Protein AF-H1LU86-F1 (afdb_monomer)

pLDDT: mean 83.43, std 15.0, range [37.62, 96.75]

Radius of gyration: 28.54 Å; Cα contacts (8 Å, |Δi|>4): 243; chains: 1; bounding box: 66×39×77 Å

Nearest PDB structures (foldseek):
  6xyw-assembly1_Av  TM=4.096E-01  e=5.419E-01  Arabidopsis thaliana
  2zyz-assembly1_A  TM=2.878E-01  e=5.193E+00  Pyrobaculum aerophilum

Secondary structure (DSSP, 8-state):
---TTPPP----HHHHHHHHHHHHHHT--HHHHHHHHHHHHHHHH-HHHHHHHHHHHTTHHHHHHHHHHHHTTTT--EEEEEE---EE-TT--EE-HHHHHHHHHHHHHHSSSS---EEE--STT-S-HHHHHHHHHHHHTT--EEEEEEE-SSS-EEEEEEEE--EEEEEEEEE-SS-TTSS-GGG-TT-EEEEEE-

Solvent-accessible surface area (backbone atoms only — not comparable to full-atom values): 11368 Å² total; per-residue (Å²): 134,83,65,95,86,75,82,87,82,89,68,57,71,68,60,48,54,52,51,54,52,51,27,60,77,68,74,48,53,68,67,55,57,52,50,51,51,52,53,51,51,42,46,72,74,39,51,66,61,43,52,54,51,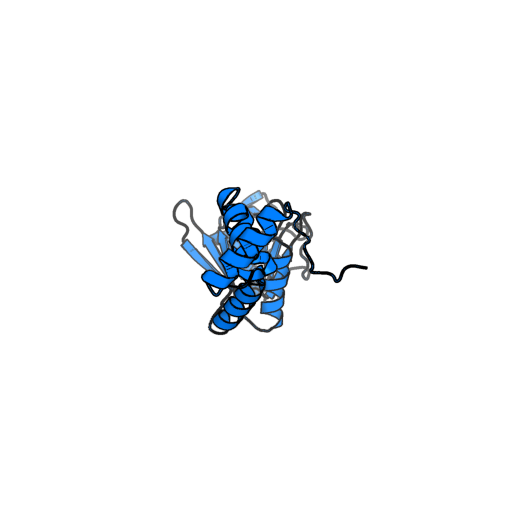50,36,63,74,68,38,46,60,59,50,46,50,52,49,49,57,66,61,42,76,73,74,65,71,46,71,45,83,40,78,44,58,80,46,60,35,79,86,68,47,84,27,49,37,66,54,52,49,48,43,45,55,50,29,23,70,69,56,79,71,75,48,40,51,47,72,42,65,92,42,86,56,28,62,58,66,70,60,44,52,51,54,41,50,37,36,72,74,72,44,62,32,32,37,37,35,22,35,60,97,84,60,79,41,78,77,47,73,47,72,42,75,38,64,50,59,31,64,60,66,39,63,73,89,66,62,92,61,28,47,36,73,52,58,41,98,79,38,62,30,17,27,39,36,52

Structure (mmCIF, N/CA/C/O backbone):
data_AF-H1LU86-F1
#
_entry.id   AF-H1LU86-F1
#
loop_
_atom_site.group_PDB
_atom_site.id
_atom_site.type_symbol
_atom_site.label_atom_id
_atom_site.label_alt_id
_atom_site.label_comp_id
_atom_site.label_asym_id
_atom_site.label_entity_id
_atom_site.label_seq_id
_atom_site.pdbx_PDB_ins_code
_atom_site.Cartn_x
_atom_site.Cartn_y
_atom_site.Cartn_z
_atom_site.occupancy
_atom_site.B_iso_or_equiv
_atom_site.auth_seq_id
_atom_site.auth_comp_id
_atom_site.auth_asym_id
_atom_site.auth_atom_id
_atom_site.pdbx_PDB_model_num
ATOM 1 N N . MET A 1 1 ? -20.030 23.639 40.075 1.00 37.62 1 MET A N 1
ATOM 2 C CA . MET A 1 1 ? -19.478 23.210 38.770 1.00 37.62 1 MET A CA 1
ATOM 3 C C . MET A 1 1 ? -19.462 21.689 38.748 1.00 37.62 1 MET A C 1
ATOM 5 O O . MET A 1 1 ? -18.857 21.099 39.635 1.00 37.62 1 MET A O 1
ATOM 9 N N . GLY A 1 2 ? -20.223 21.062 37.846 1.00 38.69 2 GLY A N 1
ATOM 10 C CA . GLY A 1 2 ? -20.362 19.602 37.781 1.00 38.69 2 GLY A CA 1
ATOM 11 C C . GLY A 1 2 ? -19.073 18.936 37.305 1.00 38.69 2 GLY A C 1
ATOM 12 O O . GLY A 1 2 ? -18.430 19.428 36.381 1.00 38.69 2 GLY A O 1
ATOM 13 N N . ARG A 1 3 ? -18.682 17.835 37.956 1.00 38.38 3 ARG A N 1
ATOM 14 C CA . ARG A 1 3 ? -17.531 17.024 37.539 1.00 38.38 3 ARG A CA 1
ATOM 15 C C . ARG A 1 3 ? -17.800 16.465 36.131 1.00 38.38 3 ARG A C 1
ATOM 17 O O . ARG A 1 3 ? -18.908 15.969 35.906 1.00 38.38 3 ARG A O 1
ATOM 24 N N . PRO A 1 4 ? -16.830 16.510 35.200 1.00 40.41 4 PRO A N 1
ATOM 25 C CA . PRO A 1 4 ? -16.982 15.880 33.893 1.00 40.41 4 PRO A CA 1
ATOM 26 C C . PRO A 1 4 ? -17.178 14.383 34.142 1.00 40.41 4 PRO A C 1
ATOM 28 O O . PRO A 1 4 ? -16.274 13.776 34.706 1.00 40.41 4 PRO A O 1
ATOM 31 N N . SER A 1 5 ? -18.374 13.852 33.839 1.00 51.59 5 SER A N 1
ATOM 32 C CA . SER A 1 5 ? -18.866 12.448 33.941 1.00 51.59 5 SER A CA 1
ATOM 33 C C . SER A 1 5 ? -20.214 12.290 34.671 1.00 51.59 5 SER A C 1
ATOM 35 O O . SER A 1 5 ? -20.722 11.175 34.741 1.00 51.59 5 SER A O 1
ATOM 37 N N . HIS A 1 6 ? -20.813 13.342 35.243 1.00 52.12 6 HIS A N 1
ATOM 38 C CA . HIS A 1 6 ? -22.098 13.204 35.948 1.00 52.12 6 HIS A CA 1
ATOM 39 C C . HIS A 1 6 ? -23.295 13.486 35.029 1.00 52.12 6 HIS A C 1
ATOM 41 O O . HIS A 1 6 ? -23.442 14.598 34.523 1.00 52.12 6 HIS A O 1
ATOM 47 N N . MET A 1 7 ? -24.154 12.482 34.831 1.00 64.75 7 MET A N 1
ATOM 48 C CA . MET A 1 7 ? -25.437 12.618 34.141 1.00 64.75 7 MET A CA 1
ATOM 49 C C . MET A 1 7 ? -26.547 12.732 35.186 1.00 64.75 7 MET A C 1
ATOM 51 O O . MET A 1 7 ? -26.728 11.823 35.994 1.00 64.75 7 MET A O 1
ATOM 55 N N . SER A 1 8 ? -27.282 13.843 35.177 1.00 68.44 8 SER A N 1
ATOM 56 C CA . SER A 1 8 ? -28.453 14.030 36.038 1.00 68.44 8 SER A CA 1
ATOM 57 C C . SER A 1 8 ? -29.708 13.625 35.274 1.00 68.44 8 SER A C 1
ATOM 59 O O . SER A 1 8 ? -30.039 14.244 34.265 1.00 68.44 8 SER A O 1
ATOM 61 N N . ILE A 1 9 ? -30.404 12.598 35.756 1.00 70.06 9 ILE A N 1
ATOM 62 C CA . ILE A 1 9 ? -31.686 12.145 35.205 1.00 70.06 9 ILE A CA 1
ATOM 63 C C . ILE A 1 9 ? -32.784 12.587 36.169 1.00 70.06 9 ILE A C 1
ATOM 65 O O . ILE A 1 9 ? -32.687 12.340 37.371 1.00 70.06 9 ILE A O 1
ATOM 69 N N . TYR A 1 10 ? -33.808 13.264 35.650 1.00 76.19 10 TYR A N 1
ATOM 70 C CA . TYR A 1 10 ? -34.951 13.708 36.442 1.00 76.19 10 TYR A CA 1
ATOM 71 C C . TYR A 1 10 ? -36.086 12.685 36.358 1.00 76.19 10 TYR A C 1
ATOM 73 O O . TYR A 1 10 ? -36.503 12.299 35.268 1.00 76.19 10 TYR A O 1
ATOM 81 N N . ALA A 1 11 ? -36.596 12.285 37.516 1.00 78.00 11 ALA A N 1
ATOM 82 C CA . ALA A 1 11 ? -37.845 11.553 37.686 1.00 78.00 11 ALA A CA 1
ATOM 83 C C . ALA A 1 11 ? -38.614 12.199 38.843 1.00 78.00 11 ALA A C 1
ATOM 85 O O . ALA A 1 11 ? -37.998 12.837 39.701 1.00 78.00 11 ALA A O 1
ATOM 86 N N . ASP A 1 12 ? -39.935 12.050 38.883 1.00 89.69 12 ASP A N 1
ATOM 87 C CA . ASP A 1 12 ? -40.716 12.519 40.026 1.00 89.69 12 ASP A CA 1
ATOM 88 C C . ASP A 1 12 ? -40.320 11.774 41.314 1.00 89.69 12 ASP A C 1
ATOM 90 O O . ASP A 1 12 ? -39.793 10.658 41.282 1.00 89.69 12 ASP A O 1
ATOM 94 N N . GLU A 1 13 ? -40.567 12.405 42.461 1.00 87.50 13 GLU A N 1
ATOM 95 C CA . GLU A 1 13 ? -40.124 11.915 43.772 1.00 87.50 13 GLU A CA 1
ATOM 96 C C . GLU A 1 13 ? -40.630 10.498 44.080 1.00 87.50 13 GLU A C 1
ATOM 98 O O . GLU A 1 13 ? -39.886 9.668 44.604 1.00 87.50 13 GLU A O 1
ATOM 103 N N . ARG A 1 14 ? -41.871 10.186 43.691 1.00 91.62 14 ARG A N 1
ATOM 104 C CA . ARG A 1 14 ? -42.466 8.867 43.919 1.00 91.62 14 ARG A CA 1
ATOM 105 C C . ARG A 1 14 ? -41.764 7.802 43.084 1.00 91.62 14 ARG A C 1
ATOM 107 O O . ARG A 1 14 ? -41.440 6.735 43.600 1.00 91.62 14 ARG A O 1
ATOM 114 N N . THR A 1 15 ? -41.493 8.088 41.815 1.00 89.62 15 THR A N 1
ATOM 115 C CA . THR A 1 15 ? -40.751 7.176 40.935 1.00 89.62 15 THR A CA 1
ATOM 116 C C . THR A 1 15 ? -39.322 6.949 41.429 1.00 89.62 15 THR A C 1
ATOM 118 O O . THR A 1 15 ? -38.844 5.815 41.397 1.00 89.62 15 THR A O 1
ATOM 121 N N . GLN A 1 16 ? -38.653 7.985 41.950 1.00 87.12 16 GLN A N 1
ATOM 122 C CA . GLN A 1 16 ? -37.324 7.837 42.556 1.00 87.12 16 GLN A CA 1
ATOM 123 C C . GLN A 1 16 ? -37.356 6.900 43.769 1.00 87.12 16 GLN A C 1
ATOM 125 O O . GLN A 1 16 ? -36.546 5.980 43.847 1.00 87.12 16 GLN A O 1
ATOM 130 N N . GLN A 1 17 ? -38.320 7.075 44.677 1.00 91.19 17 GLN A N 1
ATOM 131 C CA . GLN A 1 17 ? -38.469 6.205 45.850 1.00 91.19 17 GLN A CA 1
ATOM 132 C C . GLN A 1 17 ? -38.725 4.742 45.454 1.00 91.19 17 GLN A C 1
ATOM 134 O O . GLN A 1 17 ? -38.088 3.836 45.992 1.00 91.19 17 GLN A O 1
ATOM 139 N N . ILE A 1 18 ? -39.589 4.503 44.461 1.00 93.38 18 ILE A N 1
ATOM 140 C CA . ILE A 1 18 ? -39.862 3.152 43.947 1.00 93.38 18 ILE A CA 1
ATOM 141 C C . ILE A 1 18 ? -38.599 2.529 43.338 1.00 93.38 18 ILE A C 1
ATOM 143 O O . ILE A 1 18 ? -38.289 1.367 43.602 1.00 93.38 18 ILE A O 1
ATOM 147 N N . PHE A 1 19 ? -37.850 3.282 42.531 1.00 90.69 19 PHE A N 1
ATOM 148 C CA . PHE A 1 19 ? -36.623 2.787 41.905 1.00 90.69 19 PHE A CA 1
ATOM 149 C C . PHE A 1 19 ? -35.525 2.475 42.937 1.00 90.69 19 PHE A C 1
ATOM 151 O O . PHE A 1 19 ? -34.787 1.491 42.810 1.00 90.69 19 PHE A O 1
ATOM 158 N N . ASP A 1 20 ? -35.448 3.271 44.001 1.00 89.50 20 ASP A N 1
ATOM 159 C CA . ASP A 1 20 ? -34.530 3.067 45.118 1.00 89.50 20 ASP A CA 1
ATOM 160 C C . ASP A 1 20 ? -34.816 1.769 45.871 1.00 89.50 20 ASP A C 1
ATOM 162 O O . ASP A 1 20 ? -33.895 1.007 46.173 1.00 89.50 20 ASP A O 1
ATOM 166 N N . GLU A 1 21 ? -36.084 1.488 46.159 1.00 94.69 21 GLU A N 1
ATOM 167 C CA . GLU A 1 21 ? -36.487 0.219 46.763 1.00 94.69 21 GLU A CA 1
ATOM 168 C C . GLU A 1 21 ? -36.267 -0.954 45.808 1.00 94.69 21 GLU A C 1
ATOM 170 O O . GLU A 1 21 ? -35.717 -1.981 46.208 1.00 94.69 21 GLU A O 1
ATOM 175 N N . PHE A 1 22 ? -36.613 -0.791 44.530 1.00 94.19 22 PHE A N 1
ATOM 176 C CA . PHE A 1 22 ? -36.438 -1.826 43.514 1.00 94.19 22 PHE A CA 1
ATOM 177 C C . PHE A 1 22 ? -34.978 -2.278 43.397 1.00 94.19 22 PHE A C 1
ATOM 179 O O . PHE A 1 22 ? -34.686 -3.476 43.434 1.00 94.19 22 PHE A O 1
ATOM 186 N N . THR A 1 23 ? -34.047 -1.326 43.294 1.00 91.94 23 THR A N 1
ATOM 187 C CA . THR A 1 23 ? -32.608 -1.617 43.182 1.00 91.94 23 THR A CA 1
ATOM 188 C C . THR A 1 23 ? -32.059 -2.277 44.448 1.00 91.94 23 THR A C 1
ATOM 190 O O . THR A 1 23 ? -31.307 -3.248 44.341 1.00 91.94 23 THR A O 1
ATOM 193 N N . LYS A 1 24 ? -32.513 -1.851 45.639 1.00 92.44 24 LYS A N 1
ATOM 194 C CA . LYS A 1 24 ? -32.191 -2.509 46.919 1.00 92.44 24 LYS A CA 1
ATOM 195 C C . LYS A 1 24 ? -32.675 -3.958 46.966 1.00 92.44 24 LYS A C 1
ATOM 197 O O . LYS A 1 24 ? -31.888 -4.839 47.296 1.00 92.44 24 LYS A O 1
ATOM 202 N N . VAL A 1 25 ? -33.935 -4.216 46.609 1.00 95.06 25 VAL A N 1
ATOM 203 C CA . VAL A 1 25 ? -34.523 -5.570 46.597 1.00 95.06 25 VAL A CA 1
ATOM 204 C C . VAL A 1 25 ? -33.797 -6.483 45.608 1.00 95.06 25 VAL A C 1
ATOM 206 O O . VAL A 1 25 ? -33.591 -7.661 45.886 1.00 95.06 25 VAL A O 1
ATOM 209 N N . LYS A 1 26 ? -33.389 -5.948 44.454 1.00 90.88 26 LYS A N 1
ATOM 210 C CA . LYS A 1 26 ? -32.644 -6.695 43.432 1.00 90.88 26 LYS A CA 1
ATOM 211 C C . LYS A 1 26 ? -31.149 -6.833 43.724 1.00 90.88 26 LYS A C 1
ATOM 213 O O . LYS A 1 26 ? -30.484 -7.579 43.012 1.00 90.88 26 LYS A O 1
ATOM 218 N N . GLY A 1 27 ? -30.623 -6.151 44.742 1.00 88.75 27 GLY A N 1
ATOM 219 C CA . GLY A 1 27 ? -29.203 -6.193 45.091 1.00 88.75 27 GLY A CA 1
ATOM 220 C C . GLY A 1 27 ? -28.288 -5.570 44.031 1.00 88.75 27 GLY A C 1
ATOM 221 O O . GLY A 1 27 ? -27.123 -5.945 43.937 1.00 88.75 27 GLY A O 1
ATOM 222 N N . ILE A 1 28 ? -28.801 -4.637 43.224 1.00 86.81 28 ILE A N 1
ATOM 223 C CA . ILE A 1 28 ? -28.042 -3.953 42.169 1.00 86.81 28 ILE A CA 1
ATOM 224 C C . ILE A 1 28 ? -27.894 -2.469 42.487 1.00 86.81 28 ILE A C 1
ATOM 226 O O . ILE A 1 28 ? -28.696 -1.881 43.211 1.00 86.81 28 ILE A O 1
ATOM 230 N N . THR A 1 29 ? -26.870 -1.830 41.926 1.00 85.56 29 THR A N 1
ATOM 231 C CA . THR A 1 29 ? -26.693 -0.383 42.095 1.00 85.56 29 THR A CA 1
ATOM 232 C C . THR A 1 29 ? -27.576 0.389 41.115 1.00 85.56 29 THR A C 1
ATOM 234 O O . THR A 1 29 ? -27.797 -0.051 39.984 1.00 85.56 29 THR A O 1
ATOM 237 N N . LYS A 1 30 ? -28.027 1.589 41.506 1.00 84.00 30 LYS A N 1
ATOM 238 C CA . LYS A 1 30 ? -28.753 2.500 40.603 1.00 84.00 30 LYS A CA 1
ATOM 239 C C . LYS A 1 30 ? -27.952 2.800 39.332 1.00 84.00 30 LYS A C 1
ATOM 241 O O . LYS A 1 30 ? -28.517 2.833 38.247 1.00 84.00 30 LYS A O 1
ATOM 246 N N . SER A 1 31 ? -26.633 2.975 39.457 1.00 77.31 31 SER A N 1
ATOM 247 C CA . SER A 1 31 ? -25.730 3.197 38.321 1.00 77.31 31 SER A CA 1
ATOM 248 C C . SER A 1 31 ? -25.711 2.026 37.344 1.00 77.31 31 SER A C 1
ATOM 250 O O . SER A 1 31 ? -25.726 2.261 36.140 1.00 77.31 31 SER A O 1
ATOM 252 N N . THR A 1 32 ? -25.724 0.784 37.839 1.00 78.19 32 THR A N 1
ATOM 253 C CA . THR A 1 32 ? -25.806 -0.418 36.994 1.00 78.19 32 THR A CA 1
ATOM 254 C C . THR A 1 32 ? -27.111 -0.416 36.205 1.00 78.19 32 THR A C 1
ATOM 256 O O . THR A 1 32 ? -27.078 -0.434 34.979 1.00 78.19 32 THR A O 1
ATOM 259 N N . ALA A 1 33 ? -28.246 -0.273 36.895 1.00 84.56 33 ALA A N 1
ATOM 260 C CA . ALA A 1 33 ? -29.564 -0.277 36.264 1.00 84.56 33 ALA A CA 1
ATOM 261 C C . ALA A 1 33 ? -29.735 0.850 35.224 1.00 84.56 33 ALA A C 1
ATOM 263 O O . ALA A 1 33 ? -30.273 0.624 34.142 1.00 84.56 33 ALA A O 1
ATOM 264 N N . LEU A 1 34 ? -29.242 2.059 35.518 1.00 84.81 34 LEU A N 1
ATOM 265 C CA . LEU A 1 34 ? -29.284 3.183 34.577 1.00 84.81 34 LEU A CA 1
ATOM 266 C C . LEU A 1 34 ? -28.363 2.972 33.371 1.00 84.81 34 LEU A C 1
ATOM 268 O O . LEU A 1 34 ? -28.740 3.313 32.253 1.00 84.81 34 LEU A O 1
ATOM 272 N N . THR A 1 35 ? -27.177 2.399 33.579 1.00 81.56 35 THR A N 1
ATOM 273 C CA . THR A 1 35 ? -26.250 2.089 32.481 1.00 81.56 35 THR A CA 1
ATOM 274 C C . THR A 1 35 ? -26.873 1.068 31.535 1.00 81.56 35 THR A C 1
ATOM 276 O O . THR A 1 35 ? -26.916 1.302 30.330 1.00 81.56 35 THR A O 1
ATOM 279 N N . GLU A 1 36 ? -27.434 -0.015 32.074 1.00 83.88 36 GLU A N 1
ATOM 280 C CA . GLU A 1 36 ? -28.131 -1.039 31.290 1.00 83.88 36 GLU A CA 1
ATOM 281 C C . GLU A 1 36 ? -29.323 -0.454 30.521 1.00 83.88 36 GLU A C 1
ATOM 283 O O . GLU A 1 36 ? -29.486 -0.726 29.333 1.00 83.88 36 GLU A O 1
ATOM 288 N N . MET A 1 37 ? -30.119 0.413 31.159 1.00 88.06 37 MET A N 1
ATOM 289 C CA . MET A 1 37 ? -31.234 1.102 30.503 1.00 88.06 37 MET A CA 1
ATOM 290 C C . MET A 1 37 ? -30.765 1.948 29.309 1.00 88.06 37 MET A C 1
ATOM 292 O O . MET A 1 37 ? -31.387 1.907 28.246 1.00 88.06 37 MET A O 1
ATOM 296 N N . LEU A 1 38 ? -29.666 2.697 29.461 1.00 85.56 38 LEU A N 1
ATOM 297 C CA . LEU A 1 38 ? -29.086 3.501 28.382 1.00 85.56 38 LEU A CA 1
ATO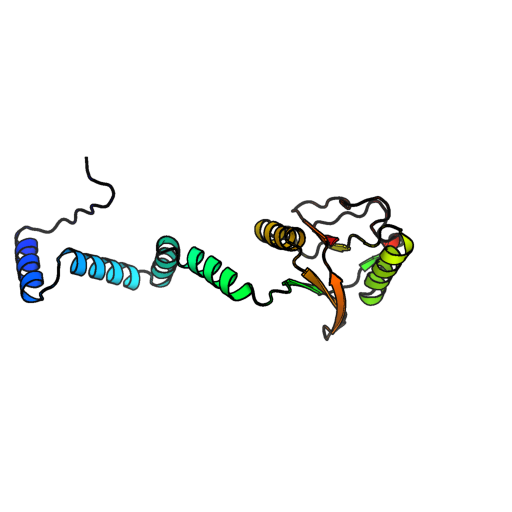M 298 C C . LEU A 1 38 ? -28.588 2.622 27.227 1.00 85.56 38 LEU A C 1
ATOM 300 O O . LEU A 1 38 ? -28.845 2.940 26.066 1.00 85.56 38 LEU A O 1
ATOM 304 N N . GLU A 1 39 ? -27.908 1.510 27.526 1.00 86.12 39 GLU A N 1
ATOM 305 C CA . GLU A 1 39 ? -27.450 0.559 26.506 1.00 86.12 39 GLU A CA 1
ATOM 306 C C . GLU A 1 39 ? -28.621 -0.063 25.740 1.00 86.12 39 GLU A C 1
ATOM 308 O O . GLU A 1 39 ? -28.600 -0.084 24.509 1.00 86.12 39 GLU A O 1
ATOM 313 N N . ILE A 1 40 ? -29.666 -0.509 26.444 1.00 90.25 40 ILE A N 1
ATOM 314 C CA . ILE A 1 40 ? -30.872 -1.083 25.834 1.00 90.25 40 ILE A CA 1
ATOM 315 C C . ILE A 1 40 ? -31.569 -0.050 24.948 1.00 90.25 40 ILE A C 1
ATOM 317 O O . ILE A 1 40 ? -31.926 -0.366 23.812 1.00 90.2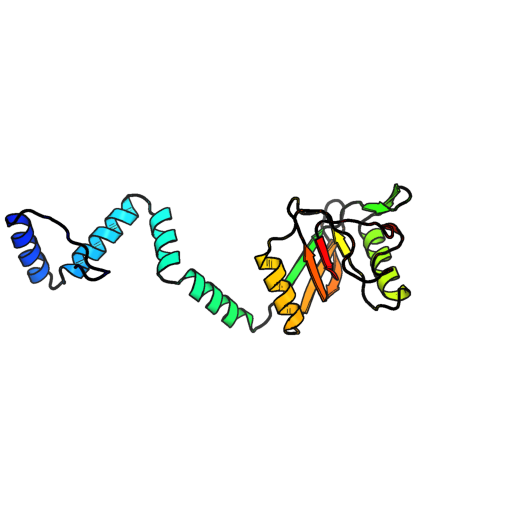5 40 ILE A O 1
ATOM 321 N N . TYR A 1 41 ? -31.721 1.190 25.425 1.00 91.44 41 TYR A N 1
ATOM 322 C CA . TYR A 1 41 ? -32.306 2.270 24.636 1.00 91.44 41 TYR A CA 1
ATOM 323 C C . TYR A 1 41 ? -31.522 2.492 23.337 1.00 91.44 41 TYR A C 1
ATOM 325 O O . TYR A 1 41 ? -32.101 2.406 22.254 1.00 91.44 41 TYR A O 1
ATOM 333 N N . MET A 1 42 ? -30.201 2.685 23.414 1.00 92.88 42 MET A N 1
ATOM 334 C CA . MET A 1 42 ? -29.362 2.911 22.230 1.00 92.88 42 MET A CA 1
ATOM 335 C C . MET A 1 42 ? -29.392 1.728 21.253 1.00 92.88 42 MET A C 1
ATOM 337 O O . MET A 1 42 ? -29.537 1.932 20.049 1.00 92.88 42 MET A O 1
ATOM 341 N N . LEU A 1 43 ? -29.318 0.494 21.763 1.00 89.38 43 LEU A N 1
ATOM 342 C CA . LEU A 1 43 ? -29.419 -0.723 20.954 1.00 89.38 43 LEU A CA 1
ATOM 343 C C . LEU A 1 43 ? -30.767 -0.844 20.240 1.00 89.38 43 LEU A C 1
ATOM 345 O O . LEU A 1 43 ? -30.808 -1.301 19.098 1.00 89.38 43 LEU A O 1
ATOM 349 N N . SER A 1 44 ? -31.853 -0.463 20.915 1.00 90.75 44 SER A N 1
ATOM 350 C CA . SER A 1 44 ? -33.209 -0.540 20.367 1.00 90.75 44 SER A CA 1
ATOM 351 C C . SER A 1 44 ? -33.475 0.497 19.274 1.00 90.75 44 SER A C 1
ATOM 353 O O . SER A 1 44 ? -34.240 0.215 18.357 1.00 90.75 44 SER A O 1
ATOM 355 N N . GLN A 1 45 ? -32.834 1.669 19.351 1.00 94.56 45 GLN A N 1
ATOM 356 C CA . GLN A 1 45 ? -32.998 2.750 18.376 1.00 94.56 45 GLN A CA 1
ATOM 357 C C . GLN A 1 45 ? -32.142 2.525 17.129 1.00 94.56 45 GLN A C 1
ATOM 359 O O . GLN A 1 45 ? -32.649 2.544 16.012 1.00 94.56 45 GLN A O 1
ATOM 364 N N . ASP A 1 46 ? -30.842 2.289 17.315 1.00 93.12 46 ASP A N 1
ATOM 365 C CA . ASP A 1 46 ? -29.918 2.019 16.218 1.00 93.12 46 ASP A CA 1
ATOM 366 C C . ASP A 1 46 ? -28.756 1.152 16.703 1.00 93.12 46 ASP A C 1
ATOM 368 O O . ASP A 1 46 ? -27.712 1.613 17.181 1.00 93.12 46 ASP A O 1
ATOM 372 N N . LYS A 1 47 ? -28.938 -0.156 16.524 1.00 91.12 47 LYS A N 1
ATOM 373 C CA . LYS A 1 47 ? -27.925 -1.153 16.850 1.00 91.12 47 LYS A CA 1
ATOM 374 C C . LYS A 1 47 ? -26.602 -0.906 16.119 1.00 91.12 47 LYS A C 1
ATOM 376 O O . LYS A 1 47 ? -25.552 -1.171 16.701 1.00 91.12 47 LYS A O 1
ATOM 381 N N . LYS A 1 48 ? -26.621 -0.464 14.855 1.00 90.56 48 LYS A N 1
ATOM 382 C CA . LYS A 1 48 ? -25.384 -0.293 14.074 1.00 90.56 48 LYS A CA 1
ATOM 383 C C . LYS A 1 48 ? -24.580 0.874 14.629 1.00 90.56 48 LYS A C 1
ATOM 385 O O . LYS A 1 48 ? -23.419 0.683 14.989 1.00 90.56 48 LYS A O 1
ATOM 390 N N . LEU A 1 49 ? -25.228 2.024 14.792 1.00 91.25 49 LEU A N 1
ATOM 391 C CA . LEU A 1 49 ? -24.603 3.230 15.325 1.00 91.25 49 LEU A CA 1
ATOM 392 C C . LEU A 1 49 ? -24.052 3.015 16.740 1.00 91.25 49 LEU A C 1
ATOM 394 O O . LEU A 1 49 ? -22.910 3.379 17.022 1.00 91.25 49 LEU A O 1
ATOM 398 N N . TYR A 1 50 ? -24.823 2.375 17.627 1.00 90.88 50 TYR A N 1
ATOM 399 C CA . TYR A 1 50 ? -24.362 2.085 18.986 1.00 90.88 50 TYR A CA 1
ATOM 400 C C . TYR A 1 50 ? -23.096 1.217 18.995 1.00 90.88 50 TYR A C 1
ATOM 402 O O . TYR A 1 50 ? -22.144 1.521 19.713 1.00 90.88 50 TYR A O 1
ATOM 410 N N . ILE A 1 51 ? -23.045 0.161 18.175 1.00 85.88 51 ILE A N 1
ATOM 411 C CA . ILE A 1 51 ? -21.875 -0.723 18.097 1.00 85.88 51 ILE A CA 1
ATOM 412 C C . ILE A 1 51 ? -20.653 0.007 17.525 1.00 85.88 51 ILE A C 1
ATOM 414 O O . ILE A 1 51 ? -19.545 -0.203 18.019 1.00 85.88 51 ILE A O 1
ATOM 418 N N . GLU A 1 52 ? -20.823 0.871 16.524 1.00 87.38 52 GLU A N 1
ATOM 419 C CA . GLU A 1 52 ? -19.728 1.682 15.974 1.00 87.38 52 GLU A CA 1
ATOM 420 C C . GLU A 1 52 ? -19.150 2.649 17.013 1.00 87.38 52 GLU A C 1
ATOM 422 O O . GLU A 1 52 ? -17.934 2.692 17.219 1.00 87.38 52 GLU A O 1
ATOM 427 N N . LEU A 1 53 ? -20.012 3.371 17.732 1.00 85.75 53 LEU A N 1
ATOM 428 C CA . LEU A 1 53 ? -19.586 4.274 18.801 1.00 85.75 53 LEU A CA 1
ATOM 429 C C . LEU A 1 53 ? -18.926 3.502 19.949 1.00 85.75 53 LEU A C 1
ATOM 431 O O . LEU A 1 53 ? -17.858 3.900 20.416 1.00 85.75 53 LEU A O 1
ATOM 435 N N . LYS A 1 54 ? -19.489 2.359 20.358 1.00 83.81 54 LYS A N 1
ATOM 436 C CA . LYS A 1 54 ? -18.906 1.502 21.401 1.00 83.81 54 LYS A CA 1
ATOM 437 C C . LYS A 1 54 ? -17.496 1.046 21.010 1.00 83.81 54 LYS A C 1
ATOM 439 O O . LYS A 1 54 ? -16.572 1.193 21.805 1.00 83.81 54 LYS A O 1
ATOM 444 N N . LYS A 1 55 ? -17.291 0.585 19.771 1.00 79.31 55 LYS A N 1
ATOM 445 C CA . LYS A 1 55 ? -15.961 0.203 19.255 1.00 79.31 55 LYS A CA 1
ATOM 446 C C . LYS A 1 55 ? -14.962 1.362 19.256 1.00 79.31 55 LYS A C 1
ATOM 448 O O . LYS A 1 55 ? -13.803 1.163 19.617 1.00 79.31 55 LYS A O 1
ATOM 453 N N . LYS A 1 56 ? -15.411 2.566 18.887 1.00 80.44 56 LYS A N 1
ATOM 454 C CA . LYS A 1 56 ? -14.585 3.781 18.870 1.00 80.44 56 LYS A CA 1
ATOM 455 C C . LYS A 1 56 ? -14.126 4.193 20.273 1.00 80.44 56 LYS A C 1
ATOM 457 O O . LYS A 1 56 ? -12.952 4.494 20.458 1.00 80.44 56 LYS A O 1
ATOM 462 N N . TYR A 1 57 ? -15.035 4.215 21.251 1.00 74.81 57 TYR A N 1
ATOM 463 C CA . TYR A 1 57 ? -14.755 4.737 22.597 1.00 74.81 57 TYR A CA 1
ATOM 464 C C . TYR A 1 57 ? -14.137 3.718 23.554 1.00 74.81 57 TYR A C 1
ATOM 466 O O . TYR A 1 57 ? -13.386 4.114 24.439 1.00 74.81 57 TYR A O 1
ATOM 474 N N . HIS A 1 58 ? -14.380 2.419 23.365 1.00 64.38 58 HIS A N 1
ATOM 475 C CA . HIS A 1 58 ? -13.702 1.379 24.148 1.00 64.38 58 HIS A CA 1
ATOM 476 C C . HIS A 1 58 ? -12.272 1.099 23.670 1.00 64.38 58 HIS A C 1
ATOM 478 O O . HIS A 1 58 ? -11.668 0.129 24.108 1.00 64.38 58 HIS A O 1
ATOM 484 N N . GLY A 1 59 ? -11.736 1.899 22.741 1.00 59.31 59 GLY A N 1
ATOM 485 C CA . GLY A 1 59 ? -10.399 1.687 22.198 1.00 59.31 59 GLY A CA 1
ATOM 486 C C . GLY A 1 59 ? -10.259 0.373 21.433 1.00 59.31 59 GLY A C 1
ATOM 487 O O . GLY A 1 59 ? -9.155 0.058 21.020 1.00 59.31 59 GLY A O 1
ATOM 488 N N . VAL A 1 60 ? -11.348 -0.365 21.183 1.00 60.38 60 VAL A N 1
ATOM 489 C CA . VAL A 1 60 ? -11.313 -1.682 20.533 1.00 60.38 60 VAL A CA 1
ATOM 490 C C . VAL A 1 60 ? -10.692 -1.577 19.151 1.00 60.38 60 VAL A C 1
ATOM 492 O O . VAL A 1 60 ? -9.977 -2.478 18.760 1.00 60.38 60 VAL A O 1
ATOM 495 N N . GLU A 1 61 ? -10.885 -0.481 18.416 1.00 57.41 61 GLU A N 1
ATOM 496 C CA . GLU A 1 61 ? -10.199 -0.292 17.129 1.00 57.41 61 GLU A CA 1
ATOM 497 C C . GLU A 1 61 ? -8.695 -0.004 17.288 1.00 57.41 61 GLU A C 1
ATOM 499 O O . GLU A 1 61 ? -7.899 -0.426 16.454 1.00 57.41 61 GLU A O 1
ATOM 504 N N . VAL A 1 62 ? -8.278 0.659 18.370 1.00 59.88 62 VAL A N 1
ATOM 505 C CA . VAL A 1 62 ? -6.858 0.919 18.673 1.00 59.88 62 VAL A CA 1
ATOM 506 C C . VAL A 1 62 ? -6.179 -0.349 19.193 1.00 59.88 62 VAL A C 1
ATOM 508 O O . VAL A 1 62 ? -5.105 -0.706 18.726 1.00 59.88 62 VAL A O 1
ATOM 511 N N . GLU A 1 63 ? -6.827 -1.077 20.098 1.00 54.03 63 GLU A N 1
ATOM 512 C CA . GLU A 1 63 ? -6.367 -2.361 20.620 1.00 54.03 63 GLU A CA 1
ATOM 513 C C . GLU A 1 63 ? -6.421 -3.455 19.561 1.00 54.03 63 GLU A C 1
ATOM 515 O O . GLU A 1 63 ? -5.514 -4.268 19.504 1.00 54.03 63 GLU A O 1
ATOM 520 N N . LYS A 1 64 ? -7.417 -3.463 18.670 1.00 56.12 64 LYS A N 1
ATOM 521 C CA . LYS A 1 64 ? -7.459 -4.370 17.518 1.00 56.12 64 LYS A CA 1
ATOM 522 C C . LYS A 1 64 ? -6.328 -4.055 16.550 1.00 56.12 64 LYS A C 1
ATOM 524 O O . LYS A 1 64 ? -5.676 -4.990 16.110 1.00 56.12 64 LYS A O 1
ATOM 529 N N . LYS A 1 65 ? -6.032 -2.780 16.271 1.00 51.94 65 LYS A N 1
ATOM 530 C CA . LYS A 1 65 ? -4.829 -2.397 15.512 1.00 51.94 65 LYS A CA 1
ATOM 531 C C . LYS A 1 65 ? -3.547 -2.850 16.221 1.00 51.94 65 LYS A C 1
ATOM 533 O O . LYS A 1 65 ? -2.692 -3.439 15.575 1.00 51.94 65 LYS A O 1
ATOM 538 N N . ALA A 1 66 ? -3.442 -2.669 17.537 1.00 51.03 66 ALA A N 1
ATOM 539 C CA . ALA A 1 66 ? -2.276 -3.084 18.321 1.00 51.03 66 ALA A CA 1
ATOM 540 C C . ALA A 1 66 ? -2.138 -4.618 18.459 1.00 51.03 66 ALA A C 1
ATOM 542 O O . ALA A 1 66 ? -1.027 -5.140 18.511 1.00 51.03 66 ALA A O 1
ATOM 543 N N . LEU A 1 67 ? -3.250 -5.358 18.507 1.00 47.56 67 LEU A N 1
ATOM 544 C CA . LEU A 1 67 ? -3.292 -6.823 18.542 1.00 47.56 67 LEU A CA 1
ATOM 545 C C . LEU A 1 67 ? -3.019 -7.423 17.163 1.00 47.56 67 LEU A C 1
ATOM 547 O O . LEU A 1 67 ? -2.274 -8.393 17.087 1.00 47.56 67 LEU A O 1
ATOM 551 N N . ILE A 1 68 ? -3.551 -6.833 16.088 1.00 52.03 68 ILE A N 1
ATOM 552 C CA . ILE A 1 68 ? -3.171 -7.168 14.708 1.00 52.03 68 ILE A CA 1
ATOM 553 C C . ILE A 1 68 ? -1.662 -6.953 14.545 1.00 52.03 68 ILE A C 1
ATOM 555 O O . ILE A 1 68 ? -0.962 -7.908 14.241 1.00 52.03 68 ILE A O 1
ATOM 559 N N . GLN A 1 69 ? -1.132 -5.787 14.932 1.00 46.62 69 GL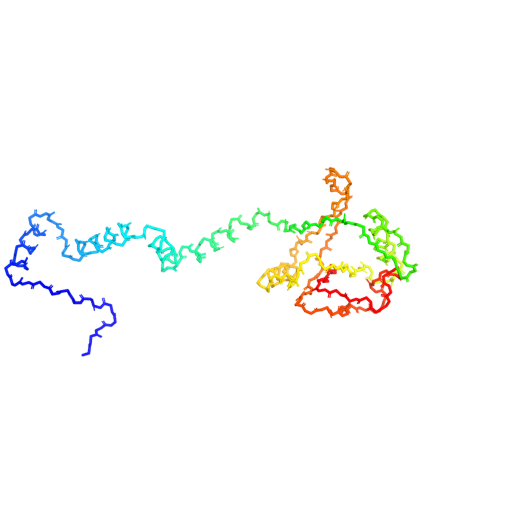N A N 1
ATOM 560 C CA . GLN A 1 69 ? 0.311 -5.511 14.910 1.00 46.62 69 GLN A CA 1
ATOM 561 C C . GLN A 1 69 ? 1.143 -6.512 15.726 1.00 46.62 69 GLN A C 1
ATOM 563 O O . GLN A 1 69 ? 2.212 -6.904 15.280 1.00 46.62 69 GLN A O 1
ATOM 568 N N . ARG A 1 70 ? 0.681 -6.955 16.908 1.00 43.88 70 ARG A N 1
ATOM 569 C CA . ARG A 1 70 ? 1.389 -7.961 17.730 1.00 43.88 70 ARG A CA 1
ATOM 570 C C . ARG A 1 70 ? 1.304 -9.383 17.177 1.00 43.88 70 ARG A C 1
ATOM 572 O O . ARG A 1 70 ? 2.199 -10.179 17.451 1.00 43.88 70 ARG A O 1
ATOM 579 N N . THR A 1 71 ? 0.244 -9.710 16.444 1.00 40.47 71 THR A N 1
ATOM 580 C CA . THR A 1 71 ? 0.069 -11.034 15.825 1.00 40.47 71 THR A CA 1
ATOM 581 C C . THR A 1 71 ? 0.799 -11.107 14.474 1.00 40.47 71 THR A C 1
ATOM 583 O O . THR A 1 71 ? 1.336 -12.160 14.141 1.00 40.47 71 THR A O 1
ATOM 586 N N . ASP A 1 72 ? 0.943 -9.971 13.781 1.00 42.16 72 ASP A N 1
ATOM 587 C CA . ASP A 1 72 ? 1.630 -9.816 12.485 1.00 42.16 72 ASP A CA 1
ATOM 588 C C . ASP A 1 72 ? 3.166 -9.768 12.569 1.00 42.16 72 ASP A C 1
ATOM 590 O O . ASP A 1 72 ? 3.840 -9.882 11.546 1.00 42.16 72 ASP A O 1
ATOM 594 N N . ILE A 1 73 ? 3.760 -9.708 13.773 1.00 46.16 73 ILE A N 1
ATOM 595 C CA . ILE A 1 73 ? 5.225 -9.856 13.961 1.00 46.16 73 ILE A CA 1
ATOM 596 C C . ILE A 1 73 ? 5.711 -11.223 13.433 1.00 46.16 73 ILE A C 1
ATOM 598 O O . ILE A 1 73 ? 6.894 -11.428 13.170 1.00 46.16 73 ILE A O 1
ATOM 602 N N . ARG A 1 74 ? 4.800 -12.184 13.233 1.00 40.69 74 ARG A N 1
ATOM 603 C CA . ARG A 1 74 ? 5.077 -13.424 12.508 1.00 40.69 74 ARG A CA 1
ATOM 604 C C . ARG A 1 74 ? 4.434 -13.381 11.117 1.00 40.69 74 ARG A C 1
ATOM 606 O O . ARG A 1 74 ? 3.421 -14.028 10.891 1.00 40.69 74 ARG A O 1
ATOM 613 N N . ALA A 1 75 ? 5.129 -12.700 10.202 1.00 43.06 75 ALA A N 1
ATOM 614 C CA . ALA A 1 75 ? 5.016 -12.778 8.740 1.00 43.06 75 ALA A CA 1
ATOM 615 C C . ALA A 1 75 ? 3.945 -11.920 8.030 1.00 43.06 75 ALA A C 1
ATOM 617 O O . ALA A 1 75 ? 3.089 -12.469 7.341 1.00 43.06 75 ALA A O 1
ATOM 618 N N . ASN A 1 76 ? 4.093 -10.591 8.029 1.00 46.03 76 ASN A N 1
ATOM 619 C CA . ASN A 1 76 ? 3.579 -9.771 6.921 1.00 46.03 76 ASN A CA 1
ATOM 620 C C . ASN A 1 76 ? 4.695 -9.488 5.908 1.00 46.03 76 ASN A C 1
ATOM 622 O O . ASN A 1 76 ? 5.349 -8.452 5.939 1.00 46.03 76 ASN A O 1
ATOM 626 N N . ASN A 1 77 ? 4.884 -10.411 4.959 1.00 53.19 77 ASN A N 1
ATOM 627 C CA . ASN A 1 77 ? 5.310 -9.983 3.628 1.00 53.19 77 ASN A CA 1
ATOM 628 C C . ASN A 1 77 ? 4.130 -9.196 3.056 1.00 53.19 77 ASN A C 1
ATOM 630 O O . ASN A 1 77 ? 3.155 -9.798 2.607 1.00 53.19 77 ASN A O 1
ATOM 634 N N . ASP A 1 78 ? 4.171 -7.871 3.128 1.00 70.38 78 ASP A N 1
ATOM 635 C CA . ASP A 1 78 ? 3.088 -7.059 2.594 1.00 70.38 78 ASP A CA 1
ATOM 636 C C . ASP A 1 78 ? 3.157 -7.055 1.063 1.00 70.38 78 ASP A C 1
ATOM 638 O O . ASP A 1 78 ? 4.161 -6.659 0.461 1.00 70.38 78 ASP A O 1
ATOM 642 N N . TYR A 1 79 ? 2.089 -7.543 0.424 1.00 82.56 79 TYR A N 1
ATOM 643 C CA . TYR A 1 79 ? 2.005 -7.673 -1.028 1.00 82.56 79 TYR A CA 1
ATOM 644 C C . TYR A 1 79 ? 1.149 -6.562 -1.641 1.00 82.56 79 TYR A C 1
ATOM 646 O O . TYR A 1 79 ? -0.006 -6.347 -1.272 1.00 82.56 79 TYR A O 1
ATOM 654 N N . ILE A 1 80 ? 1.685 -5.905 -2.662 1.00 88.25 80 ILE A N 1
ATOM 655 C CA . ILE A 1 80 ? 0.965 -5.000 -3.551 1.00 88.25 80 ILE A CA 1
ATOM 656 C C . ILE A 1 80 ? 0.609 -5.786 -4.805 1.00 88.25 80 ILE A C 1
ATOM 658 O O . ILE A 1 80 ? 1.486 -6.189 -5.558 1.00 88.25 80 ILE A O 1
ATOM 662 N N . PHE A 1 81 ? -0.677 -5.987 -5.065 1.00 88.44 81 PHE A N 1
ATOM 663 C CA . PHE A 1 81 ? -1.121 -6.639 -6.293 1.00 88.44 81 PHE A CA 1
ATOM 664 C C . PHE A 1 81 ? -1.300 -5.612 -7.417 1.00 88.44 81 P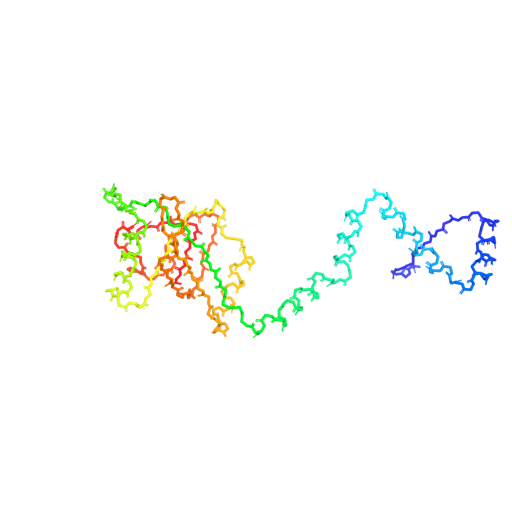HE A C 1
ATOM 666 O O . PHE A 1 81 ? -1.980 -4.598 -7.241 1.00 88.44 81 PHE A O 1
ATOM 673 N N . MET A 1 82 ? -0.703 -5.875 -8.577 1.00 89.19 82 MET A N 1
ATOM 674 C CA . MET A 1 82 ? -0.783 -5.039 -9.769 1.00 89.19 82 MET A CA 1
ATOM 675 C C . MET A 1 82 ? -1.216 -5.884 -10.960 1.00 89.19 82 MET A C 1
ATOM 677 O O . MET A 1 82 ? -0.463 -6.733 -11.425 1.00 89.19 82 MET A O 1
ATOM 681 N N . LYS A 1 83 ? -2.414 -5.630 -11.487 1.00 88.94 83 LYS A N 1
ATOM 682 C CA . LYS A 1 83 ? -2.810 -6.190 -12.779 1.00 88.94 83 LYS A CA 1
ATOM 683 C C . LYS A 1 83 ? -2.284 -5.288 -13.888 1.00 88.94 83 LYS A C 1
ATOM 685 O O . LYS A 1 83 ? -2.620 -4.107 -13.924 1.00 88.94 83 LYS A O 1
ATOM 690 N N . LEU A 1 84 ? -1.500 -5.858 -14.792 1.00 88.00 84 LEU A N 1
ATOM 691 C CA . LEU A 1 84 ? -1.003 -5.161 -15.966 1.00 88.00 84 LEU A CA 1
ATOM 692 C C . LEU A 1 84 ? -2.041 -5.242 -17.082 1.00 88.00 84 LEU A C 1
ATOM 694 O O . LEU A 1 84 ? -2.518 -6.322 -17.432 1.00 88.00 84 LEU A O 1
ATOM 698 N N . GLY A 1 85 ? -2.427 -4.073 -17.581 1.00 81.25 85 GLY A N 1
ATOM 699 C CA . GLY A 1 85 ? -3.202 -3.941 -18.806 1.00 81.25 85 GLY A CA 1
ATOM 700 C C . GLY A 1 85 ? -2.289 -3.634 -19.986 1.00 81.25 85 GLY A C 1
ATOM 701 O O . GLY A 1 85 ? -1.069 -3.753 -19.897 1.00 81.25 85 GLY A O 1
ATOM 702 N N . THR A 1 86 ? -2.897 -3.197 -21.076 1.00 84.75 86 THR A N 1
ATOM 703 C CA . THR A 1 86 ? -2.192 -2.670 -22.241 1.00 84.75 86 THR A CA 1
ATOM 704 C C . THR A 1 86 ? -1.588 -1.304 -21.918 1.00 84.75 86 THR A C 1
ATOM 706 O O . THR A 1 86 ? -2.279 -0.437 -21.374 1.00 84.75 86 THR A O 1
ATOM 709 N N . SER A 1 87 ? -0.321 -1.105 -22.266 1.00 86.19 87 SER A N 1
ATOM 710 C CA . SER A 1 87 ? 0.358 0.191 -22.227 1.00 86.19 87 SER A CA 1
ATOM 711 C C . SER A 1 87 ? 0.851 0.570 -23.628 1.00 86.19 87 SER A C 1
ATOM 713 O O . SER A 1 87 ? 0.681 -0.195 -24.579 1.00 86.19 87 SER A O 1
ATOM 715 N N . TYR A 1 88 ? 1.381 1.782 -23.774 1.00 89.62 88 TYR A N 1
ATOM 716 C CA . TYR A 1 88 ? 1.920 2.279 -25.038 1.00 89.62 88 TYR A CA 1
ATOM 717 C C . TYR A 1 88 ? 3.270 2.934 -24.781 1.00 89.62 88 TYR A C 1
ATOM 719 O O . TYR A 1 88 ? 3.440 3.585 -23.747 1.00 89.62 88 TYR A O 1
ATOM 727 N N . ASP A 1 89 ? 4.204 2.756 -25.708 1.00 91.12 89 ASP A N 1
ATOM 728 C CA . ASP A 1 89 ? 5.477 3.472 -25.677 1.00 91.12 89 ASP A CA 1
ATOM 729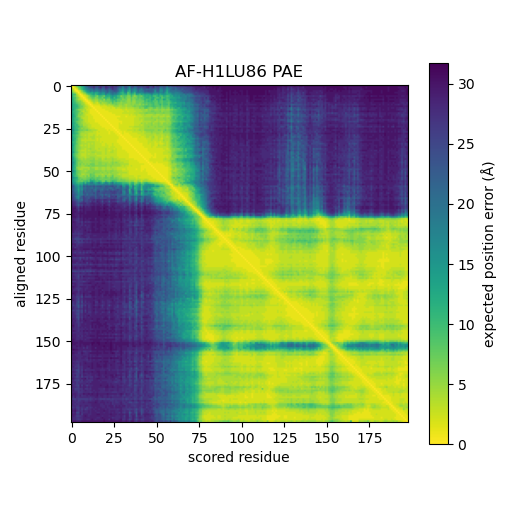 C C . ASP A 1 89 ? 5.347 4.910 -26.228 1.00 91.12 89 ASP A C 1
ATOM 731 O O . ASP A 1 89 ? 4.282 5.341 -26.685 1.00 91.12 89 ASP A O 1
ATOM 735 N N . VAL A 1 90 ? 6.447 5.666 -26.188 1.00 92.06 90 VAL A N 1
ATOM 736 C CA . VAL A 1 90 ? 6.552 7.033 -26.732 1.00 92.06 90 VAL A CA 1
ATOM 737 C C . VAL A 1 90 ? 6.256 7.133 -28.233 1.00 92.06 90 VAL A C 1
ATOM 739 O O . VAL A 1 90 ? 5.853 8.202 -28.694 1.00 92.06 90 VAL A O 1
ATOM 742 N N . ASP A 1 91 ? 6.411 6.037 -28.977 1.00 90.94 91 ASP A N 1
ATOM 743 C CA . ASP A 1 91 ? 6.124 5.931 -30.411 1.00 90.94 91 ASP A CA 1
ATOM 744 C C . ASP A 1 91 ? 4.697 5.401 -30.675 1.00 90.94 91 ASP A C 1
ATOM 746 O O . ASP A 1 91 ? 4.302 5.178 -31.822 1.00 90.94 91 ASP A O 1
ATOM 750 N N . ASN A 1 92 ? 3.890 5.254 -29.615 1.00 89.25 92 ASN A N 1
ATOM 751 C CA . ASN A 1 92 ? 2.520 4.754 -29.623 1.00 89.25 92 ASN A CA 1
ATOM 752 C C . ASN A 1 92 ? 2.394 3.290 -30.098 1.00 89.25 92 ASN A C 1
ATOM 754 O O . ASN A 1 92 ? 1.325 2.867 -30.555 1.00 89.25 92 ASN A O 1
ATOM 758 N N . ASN A 1 93 ? 3.462 2.500 -29.963 1.00 91.50 93 ASN A N 1
ATOM 759 C CA . ASN A 1 93 ? 3.410 1.054 -30.123 1.00 91.50 93 ASN A CA 1
ATOM 760 C C . ASN A 1 93 ? 2.776 0.420 -28.888 1.00 91.50 93 ASN A C 1
ATOM 762 O O . ASN A 1 93 ? 3.006 0.833 -27.751 1.00 91.50 93 ASN A O 1
ATOM 766 N N . LEU A 1 94 ? 1.968 -0.606 -29.127 1.00 91.31 94 LEU A N 1
ATOM 767 C CA . LEU A 1 94 ? 1.258 -1.334 -28.088 1.00 91.31 94 LEU A CA 1
ATOM 768 C C . LEU A 1 94 ? 2.219 -2.249 -27.321 1.00 91.31 94 LEU A C 1
ATOM 770 O O . LEU A 1 94 ? 2.910 -3.066 -27.926 1.00 91.31 94 LEU A O 1
ATOM 774 N N . LEU A 1 95 ? 2.206 -2.145 -25.994 1.00 90.69 95 LEU A N 1
ATOM 775 C CA . LEU A 1 95 ? 2.952 -3.005 -25.083 1.00 90.69 95 LEU A CA 1
ATOM 776 C C . LEU A 1 95 ? 1.968 -3.813 -24.236 1.00 90.69 95 LEU A C 1
ATOM 778 O O . LEU A 1 95 ? 1.100 -3.259 -23.551 1.00 90.69 95 LEU A O 1
ATOM 782 N N . ASP A 1 96 ? 2.101 -5.136 -24.263 1.00 90.81 96 ASP A N 1
ATOM 783 C CA . ASP A 1 96 ? 1.352 -5.999 -23.356 1.00 90.81 96 ASP A CA 1
ATOM 784 C C . ASP A 1 96 ? 1.979 -6.006 -21.944 1.00 90.81 96 ASP A C 1
ATOM 786 O O . ASP A 1 96 ? 2.988 -5.346 -21.671 1.00 90.81 96 ASP A O 1
ATOM 790 N N . GLY A 1 97 ? 1.374 -6.738 -21.005 1.00 89.06 97 GLY A N 1
ATOM 791 C CA . GLY A 1 97 ? 1.891 -6.814 -19.637 1.00 89.06 97 GLY A CA 1
ATOM 792 C C . GLY A 1 97 ? 3.271 -7.479 -19.531 1.00 89.06 97 GLY A C 1
ATOM 793 O O . GLY A 1 97 ? 4.059 -7.104 -18.661 1.00 89.06 97 GLY A O 1
ATOM 794 N N . TYR A 1 98 ? 3.593 -8.429 -20.414 1.00 91.19 98 TYR A N 1
ATOM 795 C CA . TYR A 1 98 ? 4.909 -9.065 -20.448 1.00 91.19 98 TYR A CA 1
ATOM 796 C C . TYR A 1 98 ? 5.965 -8.093 -20.973 1.00 91.19 98 TYR A C 1
ATOM 798 O O . TYR A 1 98 ? 7.024 -7.956 -20.364 1.00 91.19 98 TYR A O 1
ATOM 806 N N . ASP A 1 99 ? 5.678 -7.391 -22.063 1.00 93.25 99 ASP A N 1
ATOM 807 C CA . ASP A 1 99 ? 6.588 -6.434 -22.684 1.00 93.25 99 ASP A CA 1
ATOM 808 C C . ASP A 1 99 ? 6.803 -5.205 -21.799 1.00 93.25 99 ASP A C 1
ATOM 810 O O . ASP A 1 99 ? 7.942 -4.769 -21.623 1.00 93.25 99 ASP A O 1
ATOM 814 N N . THR A 1 100 ? 5.747 -4.745 -21.118 1.00 93.38 100 THR A N 1
ATOM 815 C CA . THR A 1 100 ? 5.837 -3.708 -20.080 1.00 93.38 100 THR A CA 1
ATOM 816 C C . THR A 1 100 ? 6.869 -4.098 -19.016 1.00 93.38 100 THR A C 1
ATOM 818 O O . THR A 1 100 ? 7.780 -3.329 -18.719 1.00 93.38 100 THR A O 1
ATOM 821 N N . ILE A 1 101 ? 6.783 -5.308 -18.448 1.00 94.00 101 ILE A N 1
ATOM 822 C CA . ILE A 1 101 ? 7.724 -5.735 -17.399 1.00 94.00 101 ILE A CA 1
ATOM 823 C C . ILE A 1 101 ? 9.120 -6.011 -17.946 1.00 94.00 101 ILE A C 1
ATOM 825 O O . ILE A 1 101 ? 10.097 -5.692 -17.269 1.00 94.00 101 ILE A O 1
ATOM 829 N N . LYS A 1 102 ? 9.255 -6.541 -19.166 1.00 94.56 102 LYS A N 1
ATOM 830 C CA . LYS A 1 102 ? 10.571 -6.696 -19.804 1.00 94.56 102 LYS A CA 1
ATOM 831 C C . LYS A 1 102 ? 11.292 -5.355 -19.936 1.00 94.56 102 LYS A C 1
ATOM 833 O O . LYS A 1 102 ? 12.492 -5.320 -19.674 1.00 94.56 102 LYS A O 1
ATOM 838 N N . ALA A 1 103 ? 10.587 -4.274 -20.279 1.00 95.12 103 ALA A N 1
ATOM 839 C CA . ALA A 1 103 ? 11.167 -2.932 -20.329 1.00 95.12 103 ALA A CA 1
ATOM 840 C C . ALA A 1 103 ? 11.732 -2.512 -18.960 1.00 95.12 103 ALA A C 1
ATOM 842 O O . ALA A 1 103 ? 12.880 -2.077 -18.872 1.00 95.12 103 ALA A O 1
ATOM 843 N N . TYR A 1 104 ? 10.977 -2.733 -17.878 1.00 95.12 104 TYR A N 1
ATOM 844 C CA . TYR A 1 104 ? 11.434 -2.460 -16.510 1.00 95.12 104 TYR A CA 1
ATOM 845 C C . TYR A 1 104 ? 12.609 -3.341 -16.073 1.00 95.12 104 TYR A C 1
ATOM 847 O O . TYR A 1 104 ? 13.581 -2.824 -15.529 1.00 95.12 104 TYR A O 1
ATOM 855 N N . ILE A 1 105 ? 12.572 -4.650 -16.345 1.00 94.56 105 ILE A N 1
ATOM 856 C CA . ILE A 1 105 ? 13.679 -5.568 -16.031 1.00 94.56 105 ILE A CA 1
ATOM 857 C C . ILE A 1 105 ? 14.948 -5.144 -16.773 1.00 94.56 105 ILE A C 1
ATOM 859 O O . ILE A 1 105 ? 16.022 -5.084 -16.176 1.00 94.56 105 ILE A O 1
ATOM 863 N N . ARG A 1 106 ? 14.831 -4.836 -18.069 1.00 95.50 106 ARG A N 1
ATOM 864 C CA . ARG A 1 106 ? 15.954 -4.366 -18.882 1.00 95.50 106 ARG A CA 1
ATOM 865 C C . ARG A 1 106 ? 16.522 -3.069 -18.313 1.00 95.50 106 ARG A C 1
ATOM 867 O O . ARG A 1 106 ? 17.726 -2.987 -18.097 1.00 95.50 106 ARG A O 1
ATOM 874 N N . ASN A 1 107 ? 15.657 -2.112 -17.976 1.00 95.56 107 ASN A N 1
ATOM 875 C CA . ASN A 1 107 ? 16.076 -0.851 -17.377 1.00 95.56 107 ASN A CA 1
ATOM 876 C C . ASN A 1 107 ? 16.821 -1.052 -16.051 1.00 95.56 107 ASN A C 1
ATOM 878 O O . ASN A 1 107 ? 17.912 -0.519 -15.899 1.00 95.56 107 ASN A O 1
ATOM 882 N N . CYS A 1 108 ? 16.297 -1.875 -15.134 1.00 93.44 108 CYS A N 1
ATOM 883 C CA . CYS A 1 108 ? 16.974 -2.204 -13.872 1.00 93.44 108 CYS A CA 1
ATOM 884 C C . CYS A 1 108 ? 18.393 -2.758 -14.077 1.00 93.44 108 CYS A C 1
ATOM 886 O O . CYS A 1 108 ? 19.276 -2.500 -13.261 1.00 93.44 108 CYS A O 1
ATOM 888 N N . ASN A 1 109 ? 18.603 -3.538 -15.141 1.00 93.06 109 ASN A N 1
ATOM 889 C CA . ASN A 1 109 ? 19.889 -4.168 -15.431 1.00 93.06 109 ASN A CA 1
ATOM 890 C C . ASN A 1 109 ? 20.871 -3.221 -16.138 1.00 93.06 109 ASN A C 1
ATOM 892 O O . ASN A 1 109 ? 22.078 -3.337 -15.940 1.00 93.06 109 ASN A O 1
ATOM 896 N N . GLU A 1 110 ? 20.372 -2.308 -16.973 1.00 94.12 110 GLU A N 1
ATOM 897 C CA . GLU A 1 110 ? 21.195 -1.482 -17.867 1.00 94.12 110 GLU A CA 1
ATOM 898 C C . GLU A 1 110 ? 21.435 -0.058 -17.345 1.00 94.12 110 GLU A C 1
ATOM 900 O O . GLU A 1 110 ? 22.421 0.570 -17.726 1.00 94.12 110 GLU A O 1
ATOM 905 N N . ASN A 1 111 ? 20.582 0.461 -16.455 1.00 92.38 111 ASN A N 1
ATOM 906 C CA . ASN A 1 111 ? 20.651 1.856 -16.006 1.00 92.38 111 ASN A CA 1
ATOM 907 C C . ASN A 1 111 ? 21.774 2.155 -14.992 1.00 92.38 111 ASN A C 1
ATOM 909 O O . ASN A 1 111 ? 22.031 3.318 -14.691 1.00 92.38 111 ASN A O 1
ATOM 913 N N . GLY A 1 112 ? 22.436 1.127 -14.448 1.00 92.00 112 GLY A N 1
ATOM 914 C CA . GLY A 1 112 ? 23.509 1.273 -13.456 1.00 92.00 112 GLY A CA 1
ATOM 915 C C . GLY A 1 112 ? 23.056 1.673 -12.043 1.00 92.00 112 GLY A C 1
ATOM 916 O O . GLY A 1 112 ? 23.906 1.869 -11.178 1.00 92.00 112 GLY A O 1
ATOM 917 N N . LEU A 1 113 ? 21.746 1.771 -11.789 1.00 91.44 113 LEU A N 1
ATOM 918 C CA . LEU A 1 113 ? 21.151 2.135 -10.494 1.00 91.44 113 LEU A CA 1
ATOM 919 C C . LEU A 1 113 ? 20.726 0.908 -9.672 1.00 91.44 113 LEU A C 1
ATOM 921 O O . LEU A 1 113 ? 20.535 1.003 -8.458 1.00 91.44 113 LEU A O 1
ATOM 925 N N . GLY A 1 114 ? 20.550 -0.242 -10.332 1.00 90.00 114 GLY A N 1
ATOM 926 C CA . GLY A 1 114 ? 20.106 -1.490 -9.702 1.00 90.00 114 GLY A CA 1
ATOM 927 C C . GLY A 1 114 ? 18.633 -1.491 -9.281 1.00 90.00 114 GLY A C 1
ATOM 928 O O . GLY A 1 114 ? 18.208 -2.386 -8.553 1.00 90.00 114 GLY A O 1
ATOM 929 N N . HIS A 1 115 ? 17.862 -0.495 -9.718 1.00 93.62 115 HIS A N 1
ATOM 930 C CA . HIS A 1 115 ? 16.435 -0.342 -9.445 1.00 93.62 115 HIS A CA 1
ATOM 931 C C . HIS A 1 115 ? 15.751 0.437 -10.576 1.00 93.62 115 HIS A C 1
ATOM 933 O O . HIS A 1 115 ? 16.422 1.037 -11.422 1.00 93.62 115 HIS A O 1
ATOM 939 N N . SER A 1 116 ? 14.418 0.440 -10.604 1.00 95.69 116 SER A N 1
ATOM 940 C CA . SER A 1 116 ? 13.644 1.218 -11.570 1.00 95.69 116 SER A CA 1
ATOM 941 C C . SER A 1 116 ? 12.302 1.632 -10.983 1.00 95.69 116 SER A C 1
ATOM 943 O O . SER A 1 116 ? 11.619 0.839 -10.346 1.00 95.69 116 SER A O 1
ATOM 945 N N . TRP A 1 117 ? 11.895 2.868 -11.259 1.00 96.12 117 TRP A N 1
ATOM 946 C CA . TRP A 1 117 ? 10.618 3.410 -10.826 1.00 96.12 117 TRP A CA 1
ATOM 947 C C . TRP A 1 117 ? 9.487 2.991 -11.763 1.00 96.12 117 TRP A C 1
ATOM 949 O O . TRP A 1 117 ? 9.374 3.467 -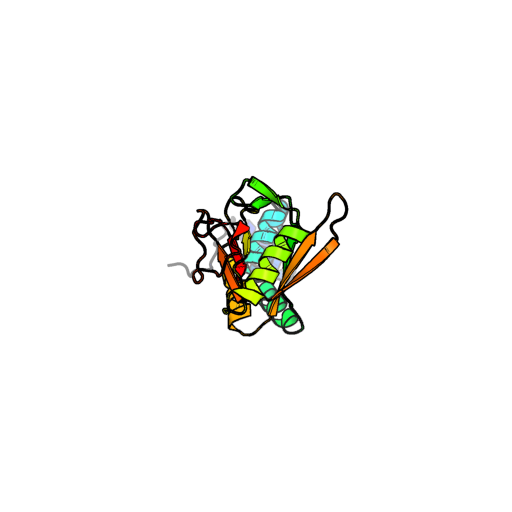12.892 1.00 96.12 117 TRP A O 1
ATOM 959 N N . PHE A 1 118 ? 8.600 2.142 -11.258 1.00 95.62 118 PHE A N 1
ATOM 960 C CA . PHE A 1 118 ? 7.371 1.727 -11.917 1.00 95.62 118 PHE A CA 1
ATOM 961 C C . PHE A 1 118 ? 6.264 2.777 -11.739 1.00 95.62 118 PHE A C 1
ATOM 963 O O . PHE A 1 118 ? 5.926 3.146 -10.606 1.00 95.62 118 PHE A O 1
ATOM 970 N N . SER A 1 119 ? 5.668 3.228 -12.845 1.00 93.56 119 SER A N 1
ATOM 971 C CA . SER A 1 119 ? 4.595 4.227 -12.867 1.00 93.56 119 SER A CA 1
ATOM 972 C C . SER A 1 119 ? 3.219 3.573 -13.041 1.00 93.56 119 SER A C 1
ATOM 974 O O . SER A 1 119 ? 3.067 2.531 -13.678 1.00 93.56 119 SER A O 1
ATOM 976 N N . THR A 1 120 ? 2.175 4.152 -12.444 1.00 91.12 120 THR A N 1
ATOM 977 C CA . THR A 1 120 ? 0.790 3.748 -12.729 1.00 91.12 120 THR A CA 1
ATOM 978 C C . THR A 1 120 ? -0.227 4.829 -12.368 1.00 91.12 120 THR A C 1
ATOM 980 O O . THR A 1 120 ? -0.078 5.564 -11.391 1.00 91.12 120 THR A O 1
ATOM 983 N N . ASP A 1 121 ? -1.320 4.863 -13.127 1.00 89.56 121 ASP A N 1
ATOM 984 C CA . ASP A 1 121 ? -2.509 5.680 -12.868 1.00 89.56 121 ASP A CA 1
ATOM 985 C C . ASP A 1 121 ? -3.750 4.834 -12.554 1.00 89.56 121 ASP A C 1
ATOM 987 O O . ASP A 1 121 ? -4.886 5.274 -12.735 1.00 89.56 121 ASP A O 1
ATOM 991 N N . SER A 1 122 ? -3.556 3.609 -12.059 1.00 85.38 122 SER A N 1
ATOM 992 C CA . SER A 1 122 ? -4.651 2.674 -11.776 1.00 85.38 122 SER A CA 1
ATOM 993 C C . SER A 1 122 ? -5.691 3.204 -10.776 1.00 85.38 122 SER A C 1
ATOM 995 O O . SER A 1 122 ? -6.811 2.699 -10.733 1.00 85.38 122 SER A O 1
ATOM 997 N N . LEU A 1 123 ? -5.339 4.200 -9.951 1.00 85.69 123 LEU A N 1
ATOM 998 C CA . LEU A 1 123 ? -6.237 4.833 -8.984 1.00 85.69 123 LEU A CA 1
ATOM 999 C C . LEU A 1 123 ? -6.447 6.311 -9.314 1.00 85.69 123 LEU A C 1
ATOM 1001 O O . LEU A 1 123 ? -5.500 7.094 -9.388 1.00 85.69 123 LEU A O 1
ATOM 1005 N N . TYR A 1 124 ? -7.714 6.720 -9.410 1.00 84.25 124 TYR A N 1
ATOM 1006 C CA . TYR A 1 124 ? -8.079 8.085 -9.796 1.00 84.25 124 TYR A CA 1
ATOM 1007 C C . TYR A 1 124 ? -7.529 9.167 -8.848 1.00 84.25 124 TYR A C 1
ATOM 1009 O O . TYR A 1 124 ? -7.170 10.248 -9.311 1.00 84.25 124 TYR A O 1
ATOM 1017 N N . TYR A 1 125 ? -7.416 8.888 -7.548 1.00 87.56 125 TYR A N 1
ATOM 1018 C CA . TYR A 1 125 ? -6.873 9.823 -6.551 1.00 87.56 125 TYR A CA 1
ATOM 1019 C C . TYR A 1 125 ? -5.478 9.433 -6.039 1.00 87.56 125 TYR A C 1
ATOM 1021 O O . TYR A 1 125 ? -5.012 10.011 -5.060 1.00 87.56 125 TYR A O 1
ATOM 1029 N N . GLY A 1 126 ? -4.828 8.454 -6.673 1.00 88.81 126 GLY A N 1
ATOM 1030 C CA . GLY A 1 126 ? -3.646 7.810 -6.111 1.00 88.81 126 GLY A CA 1
ATOM 1031 C C . GLY A 1 126 ? -3.982 6.894 -4.925 1.00 88.81 126 GLY A C 1
ATOM 1032 O O . GLY A 1 126 ? -5.141 6.580 -4.645 1.00 88.81 126 GLY A O 1
ATOM 1033 N N . MET A 1 127 ? -2.941 6.425 -4.248 1.00 86.62 127 MET A N 1
ATOM 1034 C CA . MET A 1 127 ? -3.010 5.632 -3.024 1.00 86.62 127 MET A CA 1
ATOM 1035 C C . MET A 1 127 ? -3.340 6.506 -1.801 1.00 86.62 127 MET A C 1
ATOM 1037 O O . MET A 1 127 ? -2.917 7.657 -1.711 1.00 86.62 127 MET A O 1
ATOM 1041 N N . ALA A 1 128 ? -4.091 5.946 -0.847 1.00 86.81 128 ALA A N 1
ATOM 1042 C CA . ALA A 1 128 ? -4.404 6.607 0.420 1.00 86.81 128 ALA A CA 1
ATOM 1043 C C . ALA A 1 128 ? -3.128 6.905 1.225 1.00 86.81 128 ALA A C 1
ATOM 1045 O O . ALA A 1 128 ? -2.250 6.049 1.312 1.00 86.81 128 ALA A O 1
ATOM 1046 N N . LYS A 1 129 ? -3.062 8.091 1.842 1.00 87.06 129 LYS A N 1
ATOM 1047 C CA . LYS A 1 129 ? -1.872 8.580 2.553 1.00 87.06 129 LYS A CA 1
ATOM 1048 C C . LYS A 1 129 ? -1.395 7.617 3.643 1.00 87.06 129 LYS A C 1
ATOM 1050 O O . LYS A 1 129 ? -0.235 7.231 3.614 1.00 87.06 129 LYS A O 1
ATOM 1055 N N . ASP A 1 130 ? -2.305 7.156 4.499 1.00 80.38 130 ASP A N 1
ATOM 1056 C CA . ASP A 1 130 ? -1.997 6.208 5.577 1.00 80.38 130 ASP A CA 1
ATOM 1057 C C . ASP A 1 130 ? -1.330 4.928 5.039 1.00 80.38 130 ASP A C 1
ATOM 1059 O O . ASP A 1 130 ? -0.344 4.465 5.591 1.00 80.38 130 ASP A O 1
ATOM 1063 N N . LYS A 1 131 ? -1.781 4.406 3.885 1.00 85.19 131 LYS A N 1
ATOM 1064 C CA . LYS A 1 131 ? -1.160 3.222 3.264 1.00 85.19 131 LYS A CA 1
ATOM 1065 C C . LYS A 1 131 ? 0.250 3.485 2.742 1.00 85.19 131 LYS A C 1
ATOM 1067 O O . LYS A 1 131 ? 1.086 2.591 2.779 1.00 85.19 131 LYS A O 1
ATOM 1072 N N . ILE A 1 132 ? 0.501 4.677 2.200 1.00 89.12 132 ILE A N 1
ATOM 1073 C CA . ILE A 1 132 ? 1.840 5.061 1.732 1.00 89.12 132 ILE A CA 1
ATOM 1074 C C . ILE A 1 132 ? 2.790 5.137 2.931 1.00 89.12 132 ILE A C 1
ATOM 1076 O O . ILE A 1 132 ? 3.906 4.631 2.855 1.00 89.12 132 ILE A O 1
ATOM 1080 N N . GLU A 1 133 ? 2.336 5.749 4.029 1.00 87.69 133 GLU A N 1
ATOM 10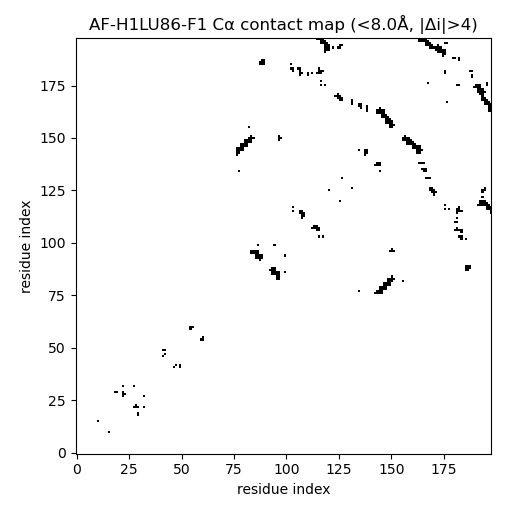81 C CA . GLU A 1 133 ? 3.093 5.839 5.281 1.00 87.69 133 GLU A CA 1
ATOM 1082 C C . GLU A 1 133 ? 3.389 4.447 5.851 1.00 87.69 133 GLU A C 1
ATOM 1084 O O . GLU A 1 133 ? 4.541 4.178 6.183 1.00 87.69 133 GLU A O 1
ATOM 1089 N N . ASP A 1 134 ? 2.407 3.543 5.860 1.00 85.44 134 ASP A N 1
ATOM 1090 C CA . ASP A 1 134 ? 2.585 2.159 6.311 1.00 85.44 134 ASP A CA 1
ATOM 1091 C C . ASP A 1 134 ? 3.639 1.414 5.467 1.00 85.44 134 ASP A C 1
ATOM 1093 O O . ASP A 1 134 ? 4.622 0.913 6.015 1.00 85.44 134 ASP A O 1
ATOM 1097 N N . TYR A 1 135 ? 3.502 1.387 4.132 1.00 89.12 135 TYR A N 1
ATOM 1098 C CA . TYR A 1 135 ? 4.467 0.694 3.264 1.00 89.12 135 TYR A CA 1
ATOM 1099 C C . TYR A 1 135 ? 5.877 1.275 3.380 1.00 89.12 135 TYR A C 1
ATOM 1101 O O . TYR A 1 135 ? 6.846 0.528 3.501 1.00 89.12 135 TYR A O 1
ATOM 1109 N N . ASN A 1 136 ? 6.010 2.603 3.372 1.00 91.12 136 ASN A N 1
ATOM 1110 C CA . ASN A 1 136 ? 7.318 3.241 3.491 1.00 91.12 136 ASN A CA 1
ATOM 1111 C C . ASN A 1 136 ? 7.930 3.032 4.885 1.00 91.12 136 ASN A C 1
ATOM 1113 O O . ASN A 1 136 ? 9.148 2.887 4.995 1.00 91.12 136 ASN A O 1
ATOM 1117 N N . SER A 1 137 ? 7.111 2.972 5.942 1.00 86.00 137 SER A N 1
ATOM 1118 C CA . SER A 1 137 ? 7.572 2.629 7.289 1.00 86.00 137 SER A CA 1
ATOM 1119 C C . SER A 1 137 ? 8.133 1.209 7.336 1.00 86.00 137 SER A C 1
ATOM 1121 O O . SER A 1 137 ? 9.195 1.015 7.921 1.00 86.00 137 SER A O 1
ATOM 1123 N N . LEU A 1 138 ? 7.467 0.241 6.694 1.00 85.12 138 LEU A N 1
ATOM 1124 C CA . LEU A 1 138 ? 7.932 -1.149 6.608 1.00 85.12 138 LEU A CA 1
ATOM 1125 C C . LEU A 1 138 ? 9.270 -1.257 5.874 1.00 85.12 138 LEU A C 1
ATOM 1127 O O . LEU A 1 138 ? 10.213 -1.859 6.386 1.00 85.12 138 LEU A O 1
ATOM 1131 N N . VAL A 1 139 ? 9.389 -0.607 4.715 1.00 87.75 139 VAL A N 1
ATOM 1132 C CA . VAL A 1 139 ? 10.652 -0.585 3.965 1.00 87.75 139 VAL A CA 1
ATOM 1133 C C . VAL A 1 139 ? 11.772 0.050 4.799 1.00 87.75 139 VAL A C 1
ATOM 1135 O O . VAL A 1 139 ? 12.881 -0.477 4.861 1.00 87.75 139 VAL A O 1
ATOM 1138 N N . THR A 1 140 ? 11.477 1.143 5.510 1.00 87.56 140 THR A N 1
ATOM 1139 C CA . THR A 1 140 ? 12.452 1.831 6.375 1.00 87.56 140 THR A CA 1
ATOM 1140 C C . THR A 1 140 ? 12.867 0.979 7.578 1.00 87.56 140 THR A C 1
ATOM 1142 O O . THR A 1 140 ? 14.021 1.040 7.999 1.00 87.56 140 THR A O 1
ATOM 1145 N N . SER A 1 141 ? 11.968 0.154 8.125 1.00 83.75 141 SER A N 1
ATOM 1146 C CA . SER A 1 141 ? 12.294 -0.784 9.206 1.00 83.75 141 SER A CA 1
ATOM 1147 C C . SER A 1 141 ? 13.044 -2.037 8.736 1.00 83.75 141 SER A C 1
ATOM 1149 O O . SER A 1 141 ? 13.371 -2.883 9.564 1.00 83.75 141 SER A O 1
ATOM 1151 N N . GLY A 1 142 ? 13.341 -2.156 7.436 1.00 82.12 142 GLY A N 1
ATOM 1152 C CA . GLY A 1 142 ? 14.020 -3.312 6.845 1.00 82.12 142 GLY A CA 1
ATOM 1153 C C . GLY A 1 142 ? 13.095 -4.496 6.551 1.00 82.12 142 GLY A C 1
ATOM 1154 O O . GLY A 1 142 ? 13.582 -5.578 6.225 1.00 82.12 142 GLY A O 1
ATOM 1155 N N . GLU A 1 143 ? 11.778 -4.301 6.650 1.00 84.06 143 GLU A N 1
ATOM 1156 C CA . GLU A 1 143 ? 10.789 -5.307 6.269 1.00 84.06 143 GLU A CA 1
ATOM 1157 C C . GLU A 1 143 ? 10.628 -5.348 4.747 1.00 84.06 143 GLU A C 1
ATOM 1159 O O . GLU A 1 143 ? 10.811 -4.354 4.039 1.00 84.06 143 GLU A O 1
ATOM 1164 N N . THR A 1 144 ? 10.282 -6.522 4.217 1.00 83.50 144 THR A N 1
ATOM 1165 C CA . THR A 1 144 ? 10.151 -6.707 2.767 1.00 83.50 144 THR A CA 1
ATOM 1166 C C . THR A 1 144 ? 8.717 -6.454 2.312 1.00 83.50 144 THR A C 1
ATOM 1168 O O . THR A 1 144 ? 7.826 -7.270 2.544 1.00 83.50 144 THR A O 1
ATOM 1171 N N . VAL A 1 145 ? 8.513 -5.363 1.574 1.00 89.94 145 VAL A N 1
ATOM 1172 C CA . VAL A 1 145 ? 7.283 -5.119 0.807 1.00 89.94 145 VAL A CA 1
ATOM 1173 C C . VAL A 1 145 ? 7.488 -5.645 -0.613 1.00 89.94 145 VAL A C 1
ATOM 1175 O O . VAL A 1 145 ? 8.488 -5.326 -1.254 1.00 89.94 145 VAL A O 1
ATOM 1178 N N . LYS A 1 146 ? 6.560 -6.456 -1.129 1.00 91.62 146 LYS A N 1
ATOM 1179 C CA . LYS A 1 146 ? 6.640 -7.017 -2.489 1.00 91.62 146 LYS A CA 1
ATOM 1180 C C . LYS A 1 146 ? 5.508 -6.517 -3.362 1.00 91.62 146 LYS A C 1
ATOM 1182 O O . LYS A 1 146 ? 4.362 -6.493 -2.941 1.00 91.62 146 LYS A O 1
ATOM 1187 N N . ILE A 1 147 ? 5.794 -6.205 -4.616 1.00 93.38 147 ILE A N 1
ATOM 1188 C CA . ILE A 1 147 ? 4.777 -6.034 -5.652 1.00 93.38 147 ILE A CA 1
ATOM 1189 C C . ILE A 1 147 ? 4.675 -7.313 -6.482 1.00 93.38 147 ILE A C 1
ATOM 1191 O O . ILE A 1 147 ? 5.690 -7.893 -6.858 1.00 93.38 147 ILE A O 1
ATOM 1195 N N . LEU A 1 148 ? 3.450 -7.766 -6.741 1.00 93.12 148 LEU A N 1
ATOM 1196 C CA . LEU A 1 148 ? 3.117 -8.907 -7.589 1.00 93.12 148 LEU A CA 1
ATOM 1197 C C . LEU A 1 148 ? 2.440 -8.391 -8.854 1.00 93.12 148 LEU A C 1
ATOM 1199 O O . LEU A 1 148 ? 1.418 -7.707 -8.773 1.00 93.12 148 LEU A O 1
ATOM 1203 N N . PHE A 1 149 ? 2.988 -8.742 -10.009 1.00 91.94 149 PHE A N 1
ATOM 1204 C CA . PHE A 1 149 ? 2.449 -8.369 -11.306 1.00 91.94 149 PHE A CA 1
ATOM 1205 C C . PHE A 1 149 ? 1.677 -9.537 -11.901 1.00 91.94 149 PHE A C 1
ATOM 1207 O O . PHE A 1 149 ? 2.237 -10.604 -12.163 1.00 91.94 149 PHE A O 1
ATOM 1214 N N . ALA A 1 150 ? 0.387 -9.314 -12.121 1.00 90.69 150 ALA A N 1
ATOM 1215 C CA . ALA A 1 150 ? -0.476 -10.239 -12.822 1.00 90.69 150 ALA A CA 1
ATOM 1216 C C . ALA A 1 150 ? -0.643 -9.820 -14.282 1.00 90.69 150 ALA A C 1
ATOM 1218 O O . ALA A 1 150 ? -1.003 -8.674 -14.561 1.00 90.69 150 ALA A O 1
ATOM 1219 N N . VAL A 1 151 ? -0.423 -10.763 -15.195 1.00 86.56 151 VAL A N 1
ATOM 1220 C CA . VAL A 1 151 ? -0.588 -10.592 -16.642 1.00 86.56 151 VAL A CA 1
ATOM 1221 C C . VAL A 1 151 ? -1.679 -11.554 -17.117 1.00 86.56 151 VAL A C 1
ATOM 1223 O O . VAL A 1 151 ? -1.758 -12.681 -16.630 1.00 86.56 151 VAL A O 1
ATOM 1226 N N . GLY A 1 152 ? -2.560 -11.115 -18.022 1.00 73.38 152 GLY A N 1
ATOM 1227 C CA . GLY A 1 152 ? -3.499 -12.027 -18.683 1.00 73.38 152 GLY A CA 1
ATOM 1228 C C . GLY A 1 152 ? -4.766 -11.395 -19.265 1.00 73.38 152 GLY A C 1
ATOM 1229 O O . GLY A 1 152 ? -5.392 -10.512 -18.667 1.00 73.38 152 GLY A O 1
ATOM 1230 N N . GLU A 1 153 ? -5.190 -11.938 -20.409 1.00 60.72 153 GLU A N 1
ATOM 1231 C CA . GLU A 1 153 ? -6.458 -11.659 -21.096 1.00 60.72 153 GLU A CA 1
ATOM 1232 C C . GLU A 1 153 ? -7.527 -12.713 -20.742 1.00 60.72 153 GLU A C 1
ATOM 1234 O O . GLU A 1 153 ? -7.964 -13.504 -21.571 1.00 60.72 153 GLU A O 1
ATOM 1239 N N . GLY A 1 154 ? -7.938 -12.762 -19.470 1.00 60.28 154 GLY A N 1
ATOM 1240 C CA . GLY A 1 154 ? -9.079 -13.580 -19.018 1.00 60.28 154 GLY A CA 1
ATOM 1241 C C . GLY A 1 154 ? -8.832 -14.349 -17.722 1.00 60.28 154 GLY A C 1
ATOM 1242 O O . GLY A 1 154 ? -9.702 -14.368 -16.853 1.00 60.28 154 GLY A O 1
ATOM 1243 N N . VAL A 1 155 ? -7.627 -14.894 -17.539 1.00 65.69 155 VAL A N 1
ATOM 1244 C CA . VAL A 1 155 ? -7.152 -15.474 -16.271 1.00 65.69 155 VAL A CA 1
ATOM 1245 C C . VAL A 1 155 ? -5.954 -14.650 -15.808 1.00 65.69 155 VAL A C 1
ATOM 1247 O O . VAL A 1 155 ? -5.009 -14.465 -16.565 1.00 65.69 155 VAL A O 1
ATOM 1250 N N . ASN A 1 156 ? -6.011 -14.098 -14.594 1.00 76.19 156 ASN A N 1
ATOM 1251 C CA . ASN A 1 156 ? -4.915 -13.297 -14.047 1.00 76.19 156 ASN A CA 1
ATOM 1252 C C . ASN A 1 156 ? -3.838 -14.238 -13.486 1.00 76.19 156 ASN A C 1
ATOM 1254 O O . ASN A 1 156 ? -4.004 -14.753 -12.380 1.00 76.19 156 ASN A O 1
ATOM 1258 N N . GLU A 1 157 ? -2.750 -14.449 -14.222 1.00 83.56 157 GLU A N 1
ATOM 1259 C CA . GLU A 1 157 ? -1.597 -15.211 -13.742 1.00 83.56 157 GLU A CA 1
ATOM 1260 C C . GLU A 1 157 ? -0.574 -14.262 -13.112 1.00 83.56 157 GLU A C 1
ATOM 1262 O O . GLU A 1 157 ? -0.197 -13.260 -13.718 1.00 83.56 157 GLU A O 1
ATOM 1267 N N . ILE A 1 158 ? -0.121 -14.559 -11.891 1.00 88.50 158 ILE A N 1
ATOM 1268 C CA . ILE A 1 158 ? 0.981 -13.821 -11.261 1.00 88.50 158 ILE A CA 1
ATOM 1269 C C . ILE A 1 158 ? 2.276 -14.257 -11.945 1.00 88.50 158 ILE A C 1
ATOM 1271 O O . ILE A 1 158 ? 2.785 -15.340 -11.669 1.00 88.50 158 ILE A O 1
ATOM 1275 N N . ALA A 1 159 ? 2.793 -13.412 -12.833 1.00 88.06 159 ALA A N 1
ATOM 1276 C CA . ALA A 1 159 ? 3.943 -13.732 -13.673 1.00 88.06 159 ALA A CA 1
ATOM 1277 C C . ALA A 1 159 ? 5.264 -13.191 -13.107 1.00 88.06 159 ALA A C 1
ATOM 1279 O O . ALA A 1 159 ? 6.314 -13.800 -13.301 1.00 88.06 159 ALA A O 1
ATOM 1280 N N . TYR A 1 160 ? 5.225 -12.061 -12.392 1.00 92.44 160 TYR A N 1
ATOM 1281 C CA . TYR A 1 160 ? 6.431 -11.404 -11.882 1.00 92.44 160 TYR A CA 1
ATOM 1282 C C . TYR A 1 160 ? 6.238 -10.858 -10.472 1.00 92.44 160 TYR A C 1
ATOM 1284 O O . TYR A 1 160 ? 5.123 -10.574 -10.034 1.00 92.44 160 TYR A O 1
ATOM 1292 N N . SER A 1 161 ? 7.351 -10.655 -9.770 1.00 93.62 161 SER A N 1
ATOM 1293 C CA . SER A 1 161 ? 7.376 -9.947 -8.494 1.00 93.62 161 SER A CA 1
ATOM 1294 C C . SER A 1 161 ? 8.633 -9.103 -8.355 1.00 93.62 161 SER A C 1
ATOM 1296 O O . SER A 1 161 ? 9.686 -9.515 -8.838 1.00 93.62 161 SER A O 1
ATOM 1298 N N . ALA A 1 162 ? 8.542 -7.991 -7.633 1.00 93.75 162 ALA A N 1
ATOM 1299 C CA . ALA A 1 162 ? 9.690 -7.174 -7.252 1.00 93.75 162 ALA A CA 1
ATOM 1300 C C . ALA A 1 162 ? 9.592 -6.761 -5.778 1.00 93.75 162 ALA A C 1
ATOM 1302 O O . ALA A 1 162 ? 8.498 -6.727 -5.211 1.00 93.75 162 ALA A O 1
ATOM 1303 N N . ASN A 1 163 ? 10.732 -6.466 -5.157 1.00 94.44 163 ASN A N 1
ATOM 1304 C CA . ASN A 1 163 ? 10.756 -5.832 -3.842 1.00 94.44 163 ASN A CA 1
ATOM 1305 C C . ASN A 1 163 ? 10.561 -4.329 -4.032 1.00 94.44 163 ASN A C 1
ATOM 1307 O O . ASN A 1 163 ? 11.162 -3.755 -4.932 1.00 94.44 163 ASN A O 1
ATOM 1311 N N . VAL A 1 164 ? 9.735 -3.720 -3.190 1.00 94.56 164 VAL A N 1
ATOM 1312 C CA . VAL A 1 164 ? 9.468 -2.285 -3.221 1.00 94.56 164 VAL A CA 1
ATOM 1313 C C . VAL A 1 164 ? 10.433 -1.586 -2.275 1.00 94.56 164 VAL A C 1
ATOM 1315 O O . VAL A 1 164 ? 10.513 -1.935 -1.100 1.00 94.56 164 VAL A O 1
ATOM 1318 N N . LEU A 1 165 ? 11.148 -0.594 -2.794 1.00 94.00 165 LEU A N 1
ATOM 1319 C CA . LEU A 1 165 ? 12.101 0.244 -2.065 1.00 94.00 165 LEU A CA 1
ATOM 1320 C C . LEU A 1 165 ? 11.483 1.577 -1.620 1.00 94.00 165 LEU A C 1
ATOM 1322 O O . LEU A 1 165 ? 12.051 2.285 -0.791 1.00 94.00 165 LEU A O 1
ATOM 1326 N N . GLY A 1 166 ? 10.317 1.933 -2.155 1.00 93.75 166 GLY A N 1
ATOM 1327 C CA . GLY A 1 166 ? 9.567 3.102 -1.713 1.00 93.75 166 GLY A CA 1
ATOM 1328 C C . GLY A 1 166 ? 8.386 3.419 -2.618 1.00 93.75 166 GLY A C 1
ATOM 1329 O O . GLY A 1 166 ? 8.353 3.042 -3.788 1.00 93.75 166 GLY A O 1
ATOM 1330 N N . ILE A 1 167 ? 7.399 4.124 -2.069 1.00 95.06 167 ILE A N 1
ATOM 1331 C CA . ILE A 1 167 ? 6.186 4.520 -2.785 1.00 95.06 167 ILE A CA 1
ATOM 1332 C C . ILE A 1 167 ? 5.985 6.023 -2.659 1.00 95.06 167 ILE A C 1
ATOM 1334 O O . ILE A 1 167 ? 5.971 6.579 -1.559 1.00 95.06 167 ILE A O 1
ATOM 1338 N N . VAL A 1 168 ? 5.747 6.667 -3.797 1.00 95.94 168 VAL A N 1
ATOM 1339 C CA . VAL A 1 168 ? 5.319 8.064 -3.879 1.00 95.94 168 VAL A CA 1
ATOM 1340 C C . VAL A 1 168 ? 3.988 8.098 -4.607 1.00 95.94 168 VAL A C 1
ATOM 1342 O O . VAL A 1 168 ? 3.843 7.533 -5.688 1.00 95.94 168 VAL A O 1
ATOM 1345 N N . SER A 1 169 ? 2.981 8.734 -4.015 1.00 95.19 169 SER A N 1
ATOM 1346 C CA . SER A 1 169 ? 1.670 8.823 -4.645 1.00 95.19 169 SER A CA 1
ATOM 1347 C C . SER A 1 169 ? 0.913 10.081 -4.243 1.00 95.19 169 SER A C 1
ATOM 1349 O O . SER A 1 169 ? 1.006 10.538 -3.105 1.00 95.19 169 SER A O 1
ATOM 1351 N N . GLY A 1 170 ? 0.109 10.601 -5.167 1.00 92.38 170 GLY A N 1
ATOM 1352 C CA . GLY A 1 170 ? -0.735 11.766 -4.949 1.00 92.38 170 GLY A CA 1
ATOM 1353 C C . GLY A 1 170 ? -1.905 11.848 -5.925 1.00 92.38 170 GLY A C 1
ATOM 1354 O O . GLY A 1 170 ? -2.075 11.018 -6.816 1.00 92.38 170 GLY A O 1
ATOM 1355 N N . ARG A 1 171 ? -2.733 12.881 -5.742 1.00 91.31 171 ARG A N 1
ATOM 1356 C CA . ARG A 1 171 ? -3.873 13.158 -6.626 1.00 91.31 171 ARG A CA 1
ATOM 1357 C C . ARG A 1 171 ? -3.425 13.617 -8.011 1.00 91.31 171 ARG A C 1
ATOM 1359 O O . ARG A 1 171 ? -4.061 13.266 -9.006 1.00 91.31 171 ARG A O 1
ATOM 1366 N N . ASP A 1 172 ? -2.368 14.416 -8.052 1.00 94.31 172 ASP A N 1
ATOM 1367 C CA . ASP A 1 172 ? -1.835 14.999 -9.273 1.00 94.31 172 ASP A CA 1
ATOM 1368 C C . ASP A 1 172 ? -0.750 14.104 -9.861 1.00 94.31 172 ASP A C 1
ATOM 1370 O O . ASP A 1 172 ? -0.011 13.431 -9.140 1.00 94.31 172 ASP A O 1
ATOM 1374 N N . ARG A 1 173 ? -0.656 14.099 -11.192 1.00 93.62 173 ARG A N 1
ATOM 1375 C CA . ARG A 1 173 ? 0.413 13.386 -11.886 1.00 93.62 173 ARG A CA 1
ATOM 1376 C C . ARG A 1 173 ? 1.724 14.135 -11.692 1.00 93.62 173 ARG A C 1
ATOM 1378 O O . ARG A 1 173 ? 1.847 15.292 -12.100 1.00 93.62 173 ARG A O 1
ATOM 1385 N N . VAL A 1 174 ? 2.705 13.455 -11.120 1.00 94.81 174 VAL A N 1
ATOM 1386 C CA . VAL A 1 174 ? 4.053 13.981 -10.897 1.00 94.81 174 VAL A CA 1
ATOM 1387 C C . VAL A 1 174 ? 5.051 13.222 -11.758 1.00 94.81 174 VAL A C 1
ATOM 1389 O O . VAL A 1 174 ? 4.782 12.093 -12.171 1.00 94.81 174 VAL A O 1
ATOM 1392 N N . ARG A 1 175 ? 6.190 13.854 -12.052 1.00 94.94 175 ARG A N 1
ATOM 1393 C CA . ARG A 1 175 ? 7.316 13.177 -12.709 1.00 94.94 175 ARG A CA 1
ATOM 1394 C C . ARG A 1 175 ? 7.902 12.106 -11.792 1.00 94.94 175 ARG A C 1
ATOM 1396 O O . ARG A 1 175 ? 7.672 12.154 -10.582 1.00 94.94 175 ARG A O 1
ATOM 1403 N N . CYS A 1 176 ? 8.679 11.196 -12.378 1.00 94.62 176 CYS A N 1
ATOM 1404 C CA . CYS A 1 176 ? 9.446 10.218 -11.617 1.00 94.62 176 CYS A CA 1
ATOM 1405 C C . CYS A 1 176 ? 10.238 10.919 -10.494 1.00 94.62 176 CYS A C 1
ATOM 1407 O O . CYS A 1 176 ? 10.932 11.900 -10.776 1.00 94.62 176 CYS A O 1
ATOM 1409 N N . PRO A 1 177 ? 10.123 10.462 -9.235 1.00 93.62 177 PRO A N 1
ATOM 1410 C CA . PRO A 1 177 ? 10.855 11.043 -8.111 1.00 93.62 177 PRO A CA 1
ATOM 1411 C C . PRO A 1 177 ? 12.329 10.601 -8.048 1.00 93.62 177 PRO A C 1
ATOM 1413 O O . PRO A 1 177 ? 13.077 11.149 -7.243 1.00 93.62 177 PRO A O 1
ATOM 1416 N N . GLY A 1 178 ? 12.728 9.607 -8.847 1.00 90.69 178 GLY A N 1
ATOM 1417 C CA . GLY A 1 178 ? 14.089 9.076 -8.899 1.00 90.69 178 GLY A CA 1
ATOM 1418 C C . GLY A 1 178 ? 15.024 9.804 -9.859 1.00 90.69 178 GLY A C 1
ATOM 1419 O O . GLY A 1 178 ? 14.688 10.816 -10.475 1.00 90.69 178 GLY A O 1
ATOM 1420 N N . GLU A 1 179 ? 16.220 9.245 -10.004 1.00 91.25 179 GLU A N 1
ATOM 1421 C CA . GLU A 1 179 ? 17.258 9.735 -10.899 1.00 91.25 179 GLU A CA 1
ATOM 1422 C C . GLU A 1 179 ? 16.855 9.594 -12.375 1.00 91.25 179 GLU A C 1
ATOM 1424 O O . GLU A 1 179 ? 16.035 8.754 -12.762 1.00 91.25 179 GLU A O 1
ATOM 1429 N N . VAL A 1 180 ? 17.466 10.409 -13.237 1.00 88.50 180 VAL A N 1
ATOM 1430 C CA . VAL A 1 180 ? 17.294 10.293 -14.692 1.00 88.50 180 VAL A CA 1
ATOM 1431 C C . VAL A 1 180 ? 17.759 8.904 -15.149 1.00 88.50 180 VAL A C 1
ATOM 1433 O O . VAL A 1 180 ? 18.838 8.460 -14.770 1.00 88.50 180 VAL A O 1
ATOM 1436 N N . GLY A 1 181 ? 16.944 8.223 -15.958 1.00 89.38 181 GLY A N 1
ATOM 1437 C CA . GLY A 1 181 ? 17.192 6.839 -16.396 1.00 89.38 181 GLY A CA 1
ATOM 1438 C C . GLY A 1 181 ? 16.613 5.765 -15.465 1.00 89.38 181 GLY A C 1
ATOM 1439 O O . GLY A 1 181 ? 16.646 4.577 -15.774 1.00 89.38 181 GLY A O 1
ATOM 1440 N N . SER A 1 182 ? 16.007 6.153 -14.341 1.00 92.62 182 SER A N 1
ATOM 1441 C CA . SER A 1 182 ? 15.316 5.205 -13.460 1.00 92.62 182 SER A CA 1
ATOM 1442 C C . SER A 1 182 ? 13.971 4.707 -14.013 1.00 92.62 182 SER A C 1
ATOM 1444 O O . SER A 1 182 ? 13.393 3.774 -13.460 1.00 92.62 182 SER A O 1
ATOM 1446 N N . VAL A 1 183 ? 13.493 5.262 -15.129 1.00 94.62 183 VAL A N 1
ATOM 1447 C CA . VAL A 1 183 ? 12.307 4.814 -15.878 1.00 94.62 183 VAL A CA 1
ATOM 1448 C C . VAL A 1 183 ? 12.757 4.295 -17.250 1.00 94.62 183 VAL A C 1
ATOM 1450 O O . VAL A 1 183 ? 13.631 4.927 -17.846 1.00 94.62 183 VAL A O 1
ATOM 1453 N N . PRO A 1 184 ? 12.185 3.190 -17.769 1.00 94.75 184 PRO A N 1
ATOM 1454 C CA . PRO A 1 184 ? 12.489 2.698 -19.110 1.00 94.75 184 PRO A CA 1
ATOM 1455 C C . PRO A 1 184 ? 12.265 3.753 -20.197 1.00 94.75 184 PRO A C 1
ATOM 1457 O O . PRO A 1 184 ? 11.301 4.520 -20.145 1.00 94.75 184 PRO A O 1
ATOM 1460 N N . ASN A 1 185 ? 13.131 3.748 -21.212 1.00 93.31 185 ASN A N 1
ATOM 1461 C CA . ASN A 1 185 ? 13.072 4.694 -22.330 1.00 93.31 185 ASN A CA 1
ATOM 1462 C C . ASN A 1 185 ? 11.734 4.645 -23.083 1.00 93.31 185 ASN A C 1
ATOM 1464 O O . ASN A 1 185 ? 11.303 5.675 -23.594 1.00 93.31 185 ASN A O 1
ATOM 1468 N N . GLU A 1 186 ? 11.064 3.488 -23.102 1.00 94.25 186 GLU A N 1
ATOM 1469 C CA . GLU A 1 186 ? 9.740 3.298 -23.701 1.00 94.25 186 GLU A CA 1
ATOM 1470 C C . GLU A 1 186 ? 8.690 4.272 -23.165 1.00 94.25 186 GLU A C 1
ATOM 1472 O O . GLU A 1 186 ? 7.798 4.651 -23.912 1.00 94.25 186 GLU A O 1
ATOM 1477 N N . PHE A 1 187 ? 8.788 4.706 -21.906 1.00 92.38 187 PHE A N 1
ATOM 1478 C CA . PHE A 1 187 ? 7.814 5.625 -21.301 1.00 92.38 187 PHE A CA 1
ATOM 1479 C C . PHE A 1 187 ? 8.265 7.092 -21.358 1.00 92.38 187 PHE A C 1
ATOM 1481 O O . PHE A 1 187 ? 7.494 8.002 -21.066 1.00 92.38 187 PHE A O 1
ATOM 1488 N N . GLY A 1 188 ? 9.504 7.337 -21.790 1.00 88.06 188 GLY A N 1
ATOM 1489 C CA . GLY A 1 188 ? 10.064 8.671 -21.954 1.00 88.06 188 GLY A CA 1
ATOM 1490 C C . GLY A 1 188 ? 10.505 9.338 -20.647 1.00 88.06 188 GLY A C 1
ATOM 1491 O O . GLY A 1 188 ? 10.044 9.045 -19.546 1.00 88.06 188 GLY A O 1
ATOM 1492 N N . TYR A 1 189 ? 11.415 10.306 -20.781 1.00 84.12 189 TYR A N 1
ATOM 1493 C CA . TYR A 1 189 ? 12.000 11.033 -19.645 1.00 84.12 189 TYR A CA 1
ATOM 1494 C C . TYR A 1 189 ? 11.000 11.953 -18.918 1.00 84.12 189 TYR A C 1
ATOM 1496 O O . TYR A 1 189 ? 11.232 12.357 -17.778 1.00 84.12 189 TYR A O 1
ATOM 1504 N N . ASP A 1 190 ? 9.901 12.301 -19.590 1.00 86.56 190 ASP A N 1
ATOM 1505 C CA . ASP A 1 190 ? 8.853 13.198 -19.102 1.00 86.56 190 ASP A CA 1
ATOM 1506 C C . ASP A 1 190 ? 7.618 12.450 -18.578 1.00 86.56 190 ASP A C 1
ATOM 1508 O O . ASP A 1 190 ? 6.596 13.094 -18.321 1.00 86.56 190 ASP A O 1
ATOM 1512 N N . GLU A 1 191 ? 7.711 11.126 -18.391 1.00 91.81 191 GLU A N 1
ATOM 1513 C CA . GLU A 1 191 ? 6.628 10.300 -17.853 1.00 91.81 191 GLU A CA 1
ATOM 1514 C C . GLU A 1 191 ? 6.071 10.894 -16.552 1.00 91.81 191 GLU A C 1
ATOM 1516 O O . GLU A 1 191 ? 6.805 11.309 -15.643 1.00 91.81 191 GLU A O 1
ATOM 1521 N N . LYS A 1 192 ? 4.738 10.947 -16.466 1.00 94.38 192 LYS A N 1
ATOM 1522 C CA . LYS A 1 192 ? 4.024 11.469 -15.297 1.00 94.38 192 LYS A CA 1
ATOM 1523 C C . LYS A 1 192 ? 2.902 10.537 -14.884 1.00 94.38 192 LYS A C 1
ATOM 1525 O O . LYS A 1 192 ? 1.942 10.354 -15.629 1.00 94.38 192 LYS A O 1
ATOM 1530 N N . ALA A 1 193 ? 2.941 10.118 -13.628 1.00 94.25 193 ALA A N 1
ATOM 1531 C CA . ALA A 1 193 ? 1.920 9.275 -13.027 1.00 94.25 193 ALA A CA 1
ATOM 1532 C C . ALA A 1 193 ? 1.533 9.762 -11.631 1.00 94.25 193 ALA A C 1
ATOM 1534 O O . ALA A 1 193 ? 2.238 10.552 -10.995 1.00 94.25 193 ALA A O 1
ATOM 1535 N N . LYS A 1 194 ? 0.377 9.299 -11.158 1.00 94.44 194 LYS A N 1
ATOM 1536 C CA . LYS A 1 194 ? -0.110 9.540 -9.795 1.00 94.44 194 LYS A CA 1
ATOM 1537 C C . LYS A 1 194 ? 0.556 8.647 -8.765 1.00 94.44 194 LYS A C 1
ATOM 1539 O O . LYS A 1 194 ? 0.573 9.013 -7.595 1.00 94.44 194 LYS A O 1
ATOM 1544 N N . ILE A 1 195 ? 1.046 7.476 -9.169 1.00 95.00 195 ILE A N 1
ATOM 1545 C CA . ILE A 1 195 ? 1.673 6.496 -8.283 1.00 95.00 195 ILE A CA 1
ATOM 1546 C C . ILE A 1 195 ? 2.996 6.050 -8.898 1.00 95.00 195 ILE A C 1
ATOM 1548 O O . ILE A 1 195 ? 3.042 5.618 -10.048 1.00 95.00 195 ILE A O 1
ATOM 1552 N N . TRP A 1 196 ? 4.036 6.096 -8.078 1.00 96.75 196 TRP A N 1
ATOM 1553 C CA . TRP A 1 196 ? 5.397 5.688 -8.380 1.00 96.75 196 TRP A CA 1
ATOM 1554 C C . TRP A 1 196 ? 5.865 4.689 -7.327 1.00 96.75 196 TRP A C 1
ATOM 1556 O O . TRP A 1 196 ? 5.652 4.906 -6.130 1.00 96.75 196 TRP A O 1
ATOM 1566 N N . LYS A 1 197 ? 6.475 3.589 -7.766 1.00 94.81 197 LYS A N 1
ATOM 1567 C CA . LYS A 1 197 ? 7.032 2.546 -6.896 1.00 94.81 197 LYS A CA 1
ATOM 1568 C C . LYS A 1 197 ? 8.456 2.246 -7.337 1.00 94.81 197 LYS A C 1
ATOM 1570 O O . LYS A 1 197 ? 8.639 1.915 -8.503 1.00 94.81 197 LYS A O 1
ATOM 1575 N N . ASN A 1 198 ? 9.411 2.398 -6.430 1.00 92.38 198 ASN A N 1
ATOM 1576 C CA . ASN A 1 198 ? 10.802 2.001 -6.637 1.00 92.38 198 ASN A CA 1
ATOM 1577 C C . ASN A 1 198 ? 10.975 0.517 -6.333 1.00 92.38 198 ASN A C 1
ATOM 1579 O O . ASN A 1 198 ? 10.370 0.098 -5.318 1.00 92.38 198 ASN A O 1
#

Sequence (198 aa):
MGRPSHMSIYADERTQQIFDEFTKVKGITKSTALTEMLEIYMLSQDKKLYIELKKKYHGVEVEKKALIQRTDIRANNDYIFMKLGTSYDVDNNLLDGYDTIKAYIRNCNENGLGHSWFSTDSLYYGMAKDKIEDYNSLVTSGETVKILFAVGEGVNEIAYSANVLGIVSGRDRVRCPGEVGSVPNEFGYDEKAKIWKN

Mean predicted aligned error: 15.23 Å

Foldseek 3Di:
DDDPPDDDDD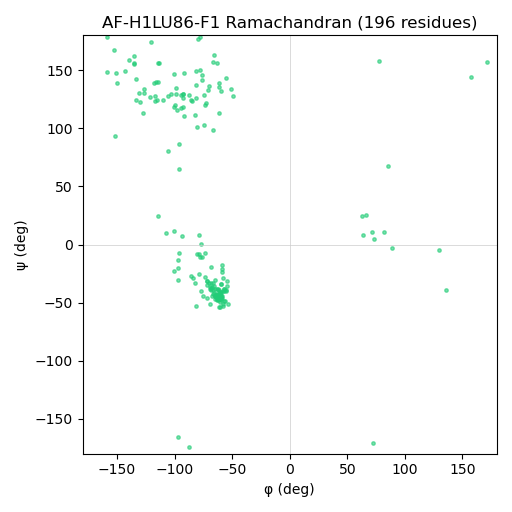DDPVVVVVVVVVCVVVVHDPVVVVVVVVLVVCCVVDVVVSVVVCCVVVCVVVVVVVVCVVVCVPDDLPEAEAEWQWDAFPVRDIDFLVRQVVLQVVLCVPVPPVAAKDADAPDQFKDDPVVQVVLQVCLVVVHWHKYFYFGDDPDTDRDDMDTWNHKDAGNFWDFAPDDQSSYGPRCPNRHTHRMITD